Protein AF-A0A0A9Z131-F1 (afdb_monomer)

Structure (mmCIF, N/CA/C/O backbone):
data_AF-A0A0A9Z131-F1
#
_entry.id   AF-A0A0A9Z131-F1
#
loop_
_atom_site.group_PDB
_atom_site.id
_atom_site.type_symbol
_atom_site.label_atom_id
_atom_site.label_alt_id
_atom_site.label_comp_id
_atom_site.label_asym_id
_atom_site.label_entity_id
_atom_site.label_seq_id
_atom_site.pdbx_PDB_ins_code
_atom_site.Cartn_x
_atom_site.Cartn_y
_atom_site.Cartn_z
_atom_site.occupancy
_atom_site.B_iso_or_equiv
_atom_site.auth_seq_id
_atom_site.auth_comp_id
_atom_site.auth_asym_id
_atom_site.auth_atom_id
_atom_site.pdbx_PDB_model_num
ATOM 1 N N . MET A 1 1 ? 18.058 -5.207 10.313 1.00 30.33 1 MET A N 1
ATOM 2 C CA . MET A 1 1 ? 17.420 -3.934 10.703 1.00 30.33 1 MET A CA 1
ATOM 3 C C . MET A 1 1 ? 15.964 -4.079 10.334 1.00 30.33 1 MET A C 1
ATOM 5 O O . MET A 1 1 ? 15.669 -4.067 9.148 1.00 30.33 1 MET A O 1
ATOM 9 N N . GLY A 1 2 ? 15.124 -4.405 11.319 1.00 31.55 2 GLY A N 1
ATOM 10 C CA . GLY A 1 2 ? 13.696 -4.619 11.103 1.00 31.55 2 GLY A CA 1
ATOM 11 C C . GLY A 1 2 ? 13.071 -3.349 10.543 1.00 31.55 2 GLY A C 1
ATOM 12 O O . GLY A 1 2 ? 13.361 -2.253 11.020 1.00 31.55 2 GLY A O 1
ATOM 13 N N . ASP A 1 3 ? 12.294 -3.498 9.479 1.00 35.00 3 ASP A N 1
ATOM 14 C CA . ASP A 1 3 ? 11.528 -2.405 8.909 1.00 35.00 3 ASP A CA 1
ATOM 15 C C . ASP A 1 3 ? 10.489 -1.960 9.953 1.00 35.00 3 ASP A C 1
ATOM 17 O O . ASP A 1 3 ? 9.506 -2.659 10.167 1.00 35.00 3 ASP A O 1
ATOM 21 N N . CYS A 1 4 ? 10.720 -0.816 10.615 1.00 36.75 4 CYS A N 1
ATOM 22 C CA . CYS A 1 4 ? 9.728 -0.097 11.429 1.00 36.75 4 CYS A CA 1
ATOM 23 C C . CYS A 1 4 ? 8.520 0.261 10.554 1.00 36.75 4 CYS A C 1
ATOM 25 O O . CYS A 1 4 ? 8.449 1.354 9.985 1.00 36.75 4 CYS A O 1
ATOM 27 N N . TYR A 1 5 ? 7.616 -0.692 10.386 1.00 43.47 5 TYR A N 1
ATOM 28 C CA . TYR A 1 5 ? 6.270 -0.477 9.879 1.00 43.47 5 TYR A CA 1
ATOM 29 C C . TYR A 1 5 ? 5.258 -0.365 11.033 1.00 43.47 5 TYR A C 1
ATOM 31 O O . TYR A 1 5 ? 4.209 0.236 10.858 1.00 43.47 5 TYR A O 1
ATOM 39 N N . CYS A 1 6 ? 5.652 -0.823 12.229 1.00 41.75 6 CYS A N 1
ATOM 40 C CA . CYS A 1 6 ? 4.826 -0.949 13.431 1.00 41.75 6 CYS A CA 1
ATOM 41 C C . CYS A 1 6 ? 4.395 0.363 14.118 1.00 41.75 6 CYS A C 1
ATOM 43 O O . CYS A 1 6 ? 3.653 0.294 15.086 1.00 41.75 6 CYS A O 1
ATOM 45 N N . ASP A 1 7 ? 4.808 1.541 13.633 1.00 52.53 7 ASP A N 1
ATOM 46 C CA . ASP A 1 7 ? 4.519 2.815 14.321 1.00 52.53 7 ASP A CA 1
ATOM 47 C C . ASP A 1 7 ? 3.747 3.828 13.448 1.00 52.53 7 ASP A C 1
ATOM 49 O O . ASP A 1 7 ? 3.823 5.034 13.680 1.00 52.53 7 ASP A O 1
ATOM 53 N N . LEU A 1 8 ? 3.055 3.390 12.385 1.00 57.28 8 LEU A N 1
ATOM 54 C CA . LEU A 1 8 ? 2.128 4.277 11.653 1.00 57.28 8 LEU A CA 1
ATOM 55 C C . LEU A 1 8 ? 0.776 4.375 12.362 1.00 57.28 8 LEU A C 1
ATOM 57 O O . LEU A 1 8 ? 0.184 5.447 12.404 1.00 57.28 8 LEU A O 1
ATOM 61 N N . VAL A 1 9 ? 0.323 3.266 12.942 1.00 54.97 9 VAL A N 1
ATOM 62 C CA . VAL A 1 9 ? -0.913 3.168 13.714 1.00 54.97 9 VAL A CA 1
ATOM 63 C C . VAL A 1 9 ? -0.567 2.459 15.016 1.00 54.97 9 VAL A C 1
ATOM 65 O O . VAL A 1 9 ? -0.728 1.251 15.139 1.00 54.97 9 VAL A O 1
ATOM 68 N N . SER A 1 10 ? -0.019 3.196 15.978 1.00 53.22 10 SER A N 1
ATOM 69 C CA . SER A 1 10 ? 0.099 2.671 17.338 1.00 53.22 10 SER A CA 1
ATOM 70 C C . SER A 1 10 ? -1.199 2.974 18.088 1.00 53.22 10 SER A C 1
ATOM 72 O O . SER A 1 10 ? -1.666 4.119 18.017 1.00 53.22 10 SER A O 1
ATOM 74 N N . PRO A 1 11 ? -1.782 1.996 18.803 1.00 53.94 11 PRO A N 1
ATOM 75 C CA . PRO A 1 11 ? -2.908 2.262 19.685 1.00 53.94 11 PRO A CA 1
ATOM 76 C C . PRO A 1 11 ? -2.527 3.368 20.678 1.00 53.94 11 PRO A C 1
ATOM 78 O O . PRO A 1 11 ? -1.405 3.398 21.197 1.00 53.94 11 PRO A O 1
ATOM 81 N N . ARG A 1 12 ? -3.425 4.338 20.892 1.00 53.88 12 ARG A N 1
ATOM 82 C CA . ARG A 1 12 ? -3.148 5.468 21.793 1.00 53.88 12 ARG A CA 1
ATOM 83 C C . ARG A 1 12 ? -2.882 4.951 23.209 1.00 53.88 12 ARG A C 1
ATOM 85 O O . ARG A 1 12 ? -3.714 4.257 23.782 1.00 53.88 12 ARG A O 1
ATOM 92 N N . CYS A 1 13 ? -1.753 5.339 23.806 1.00 46.78 13 CYS A N 1
ATOM 93 C CA . CYS A 1 13 ? -1.494 5.063 25.217 1.00 46.78 13 CYS A CA 1
ATOM 94 C C . CYS A 1 13 ? -2.482 5.846 26.091 1.00 46.78 13 CYS A C 1
ATOM 96 O O . CYS A 1 13 ? -2.429 7.077 26.142 1.00 46.78 13 CYS A O 1
ATOM 98 N N . SER A 1 14 ? -3.347 5.137 26.813 1.00 52.19 14 SER A N 1
ATOM 99 C CA . SER A 1 14 ? -4.158 5.715 27.882 1.00 52.19 14 SER A CA 1
ATOM 100 C C . SER A 1 14 ? -3.285 6.207 29.046 1.00 52.19 14 SER A C 1
ATOM 102 O O . SER A 1 14 ? -2.144 5.774 29.233 1.00 52.19 14 SER A O 1
ATOM 104 N N . SER A 1 15 ? -3.827 7.156 29.816 1.00 52.72 15 SER A N 1
ATOM 105 C CA . SER A 1 15 ? -3.210 7.757 31.007 1.00 52.72 15 SER A CA 1
ATOM 106 C C . SER A 1 15 ? -2.671 6.721 32.000 1.00 52.72 15 SER A C 1
ATOM 108 O O . SER A 1 15 ? -3.205 5.621 32.082 1.00 52.72 15 SER A O 1
ATOM 110 N N . ALA A 1 16 ? -1.653 7.119 32.780 1.00 50.12 16 ALA A N 1
ATOM 111 C CA . ALA A 1 16 ? -0.931 6.281 33.743 1.00 50.12 16 ALA A CA 1
ATOM 112 C C . ALA A 1 16 ? -1.848 5.290 34.493 1.00 50.12 16 ALA A C 1
ATOM 114 O O . ALA A 1 16 ? -2.835 5.733 35.091 1.00 50.12 16 ALA A O 1
ATOM 115 N N . PRO A 1 17 ? -1.534 3.980 34.476 1.00 54.03 17 PRO A N 1
ATOM 116 C CA . PRO A 1 17 ? -2.421 2.970 35.030 1.00 54.03 17 PRO A CA 1
ATOM 117 C C . PRO A 1 17 ? -2.595 3.198 36.534 1.00 54.03 17 PRO A C 1
ATOM 119 O O . PRO A 1 17 ? -1.622 3.331 37.282 1.00 54.03 17 PRO A O 1
ATOM 122 N N . GLY A 1 18 ? -3.851 3.262 36.978 1.00 60.66 18 GLY A N 1
ATOM 123 C CA . GLY A 1 18 ? -4.174 3.092 38.390 1.00 60.66 18 GLY A CA 1
ATOM 124 C C . GLY A 1 18 ? -3.849 1.660 38.821 1.00 60.66 18 GLY A C 1
ATOM 125 O O . GLY A 1 18 ? -3.843 0.750 37.996 1.00 60.66 18 GLY A O 1
ATOM 126 N N . SER A 1 19 ? -3.571 1.445 40.108 1.00 69.69 19 SER A N 1
ATOM 127 C CA . SER A 1 19 ? -3.494 0.081 40.647 1.00 69.69 19 SER A CA 1
ATOM 128 C C . SER A 1 19 ? -4.835 -0.612 40.413 1.00 69.69 19 SER A C 1
ATOM 130 O O . SER A 1 19 ? -5.862 -0.079 40.841 1.00 69.69 19 SER A O 1
ATOM 132 N N . LEU A 1 20 ? -4.814 -1.778 39.762 1.00 76.56 20 LEU A N 1
ATOM 133 C CA . LEU A 1 20 ? -5.990 -2.637 39.642 1.00 76.56 20 LEU A CA 1
ATOM 134 C C . LEU A 1 20 ? -6.501 -3.012 41.037 1.00 76.56 20 LEU A C 1
ATOM 136 O O . LEU A 1 20 ? -5.724 -3.138 41.991 1.00 76.56 20 LEU A O 1
ATOM 140 N N . GLN A 1 21 ? -7.817 -3.152 41.168 1.00 82.12 21 GLN A N 1
ATOM 141 C CA . GLN A 1 21 ? -8.418 -3.734 42.366 1.00 82.12 21 GLN A CA 1
ATOM 142 C C . GLN A 1 21 ? -8.266 -5.262 42.338 1.00 82.12 21 GLN A C 1
ATOM 144 O O . GLN A 1 21 ? -8.257 -5.862 41.270 1.00 82.12 21 GLN A O 1
ATOM 149 N N . GLU A 1 22 ? -8.236 -5.909 43.505 1.00 83.38 22 GLU A N 1
ATOM 150 C CA . GLU A 1 22 ? -8.092 -7.376 43.629 1.00 83.38 22 GLU A CA 1
ATOM 151 C C . GLU A 1 22 ? -9.145 -8.143 42.796 1.00 83.38 22 GLU A C 1
ATOM 153 O O . GLU A 1 22 ? -8.835 -9.115 42.118 1.00 83.38 22 GLU A O 1
ATOM 158 N N . LEU A 1 23 ? -10.384 -7.635 42.739 1.00 84.19 23 LEU A N 1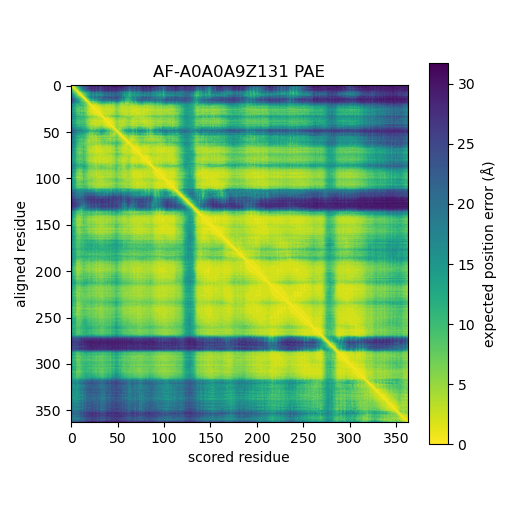
ATOM 159 C CA . LEU A 1 23 ? -11.454 -8.208 41.910 1.00 84.19 23 LEU A CA 1
ATOM 160 C C . LEU A 1 23 ? -11.230 -8.041 40.398 1.00 84.19 23 LEU A C 1
ATOM 162 O O . LEU A 1 23 ? -11.716 -8.854 39.614 1.00 84.19 23 LEU A O 1
ATOM 166 N N . GLU A 1 24 ? -10.546 -6.975 39.981 1.00 85.00 24 GLU A N 1
ATOM 167 C CA . GLU A 1 24 ? -10.201 -6.740 38.577 1.00 85.00 24 GLU A CA 1
ATOM 168 C C . GLU A 1 24 ? -9.051 -7.668 38.162 1.00 85.00 24 GLU A C 1
ATOM 170 O O . GLU A 1 24 ? -9.104 -8.250 37.082 1.00 85.00 24 GLU A O 1
ATOM 175 N N . GLU A 1 25 ? -8.067 -7.892 39.039 1.00 85.44 25 GLU A N 1
ATOM 176 C CA . GLU A 1 25 ? -6.992 -8.874 38.825 1.00 85.44 25 GLU A CA 1
ATOM 177 C C . GLU A 1 25 ? -7.544 -10.303 38.691 1.00 85.44 25 GLU A C 1
ATOM 179 O O . GLU A 1 25 ? -7.209 -11.015 37.738 1.00 85.44 25 GLU A O 1
ATOM 184 N N . ASP A 1 26 ? -8.465 -10.701 39.572 1.00 86.44 26 ASP A N 1
ATOM 185 C CA . ASP A 1 26 ? -9.179 -11.981 39.473 1.00 86.44 26 ASP A CA 1
ATOM 186 C C . ASP A 1 26 ? -9.969 -12.094 38.156 1.00 86.44 26 ASP A C 1
ATOM 188 O O . ASP A 1 26 ? -10.009 -13.146 37.519 1.00 86.44 26 ASP A O 1
ATOM 192 N N . PHE A 1 27 ? -10.581 -11.004 37.692 1.00 87.12 27 PHE A N 1
ATOM 193 C CA . PHE A 1 27 ? -11.290 -10.997 36.414 1.00 87.12 27 PHE A CA 1
ATOM 194 C C . PHE A 1 27 ? -10.341 -11.192 35.223 1.00 87.12 27 PHE A C 1
ATOM 196 O O . PHE A 1 27 ? -10.627 -12.002 34.335 1.00 87.12 27 PHE A O 1
ATOM 203 N N . PHE A 1 28 ? -9.199 -10.500 35.212 1.00 86.88 28 PHE A N 1
ATOM 204 C CA . PHE A 1 28 ? -8.184 -10.651 34.168 1.00 86.88 28 PHE A CA 1
ATOM 205 C C . PHE A 1 28 ? -7.581 -12.056 34.145 1.00 86.88 28 PHE A C 1
ATOM 207 O O . PHE A 1 28 ? -7.397 -12.608 33.062 1.00 86.88 28 PHE A O 1
ATOM 214 N N . THR A 1 29 ? -7.316 -12.663 35.304 1.00 88.06 29 THR A N 1
ATOM 215 C CA . THR A 1 29 ? -6.786 -14.036 35.371 1.00 88.06 29 THR A CA 1
ATOM 216 C C . THR A 1 29 ? -7.787 -15.060 34.838 1.00 88.06 29 THR A C 1
ATOM 218 O O . THR A 1 29 ? -7.412 -15.914 34.039 1.00 88.06 29 THR A O 1
ATOM 221 N N . LEU A 1 30 ? -9.077 -14.926 35.157 1.00 88.50 30 LEU A N 1
ATOM 222 C CA . LEU A 1 30 ? -10.122 -15.805 34.616 1.00 88.50 30 LEU A CA 1
ATOM 223 C C . LEU A 1 30 ? -10.282 -15.685 33.094 1.00 88.50 30 LEU A C 1
ATOM 225 O O . LEU A 1 30 ? -10.574 -16.674 32.418 1.00 88.50 30 LEU A O 1
ATOM 229 N N . ILE A 1 31 ? -10.096 -14.486 32.538 1.00 87.75 31 ILE A N 1
ATOM 230 C CA . ILE A 1 31 ? -10.050 -14.305 31.083 1.00 87.75 31 ILE A CA 1
ATOM 231 C C . ILE A 1 31 ? -8.762 -14.915 30.528 1.00 87.75 31 ILE A C 1
ATOM 233 O O . ILE A 1 31 ? -8.827 -15.625 29.528 1.00 87.75 31 ILE A O 1
ATOM 237 N N . ALA A 1 32 ? -7.621 -14.726 31.197 1.00 86.19 32 ALA A N 1
ATOM 238 C CA . ALA A 1 32 ? -6.337 -15.316 30.819 1.00 86.19 32 ALA A CA 1
ATOM 239 C C . ALA A 1 32 ? -6.379 -16.860 30.765 1.00 86.19 32 ALA A C 1
ATOM 241 O O . ALA A 1 32 ? -5.707 -17.466 29.933 1.00 86.19 32 ALA A O 1
ATOM 242 N N . GLU A 1 33 ? -7.209 -17.497 31.593 1.00 87.69 33 GLU A N 1
ATOM 243 C CA . GLU A 1 33 ? -7.462 -18.944 31.566 1.00 87.69 33 GLU A CA 1
ATOM 244 C C . GLU A 1 33 ? -8.316 -19.399 30.366 1.00 87.69 33 GLU A C 1
ATOM 246 O O . GLU A 1 33 ? -8.261 -20.565 29.978 1.00 87.69 33 GLU A O 1
ATOM 251 N N . GLY A 1 34 ? -9.104 -18.503 29.762 1.00 84.12 34 GLY A N 1
ATOM 252 C CA . GLY A 1 34 ? -9.911 -18.773 28.564 1.00 84.12 34 GLY A CA 1
ATOM 253 C C . GLY A 1 34 ? -11.244 -19.497 28.815 1.00 84.12 34 GLY A C 1
ATOM 254 O O . GLY A 1 34 ? -12.018 -19.714 27.877 1.00 84.12 34 GLY A O 1
ATOM 255 N N . GLU A 1 35 ? -11.569 -19.836 30.065 1.00 88.25 35 GLU A N 1
ATOM 256 C CA . GLU A 1 35 ? -12.785 -20.574 30.423 1.00 88.25 35 GLU A CA 1
ATOM 257 C C . GLU A 1 35 ? -14.015 -19.656 30.549 1.00 88.25 35 GLU A C 1
ATOM 259 O O . GLU A 1 35 ? -14.290 -19.038 31.584 1.00 88.25 35 GLU A O 1
ATOM 264 N N . VAL A 1 36 ? -14.837 -19.619 29.495 1.00 87.38 36 VAL A N 1
ATOM 265 C CA . VAL A 1 36 ? -16.048 -18.773 29.409 1.00 87.38 36 VAL A CA 1
ATOM 266 C C . VAL A 1 36 ? -17.046 -19.063 30.540 1.00 87.38 36 VAL A C 1
ATOM 268 O O . VAL A 1 36 ? -17.755 -18.167 31.005 1.00 87.38 36 VAL A O 1
ATOM 271 N N . CYS A 1 37 ? -17.128 -20.313 31.002 1.00 86.88 37 CYS A N 1
ATOM 272 C CA . CYS A 1 37 ? -18.023 -20.712 32.089 1.00 86.88 37 CYS A CA 1
ATOM 273 C C . CYS A 1 37 ? -17.641 -20.065 33.425 1.00 86.88 37 CYS A C 1
ATOM 275 O O . CYS A 1 37 ? -18.531 -19.605 34.146 1.00 86.88 37 CYS A O 1
ATOM 277 N N . ASN A 1 38 ? -16.345 -19.988 33.729 1.00 88.31 38 ASN A N 1
ATOM 278 C CA . ASN A 1 38 ? -15.846 -19.414 34.976 1.00 88.31 38 ASN A CA 1
ATOM 279 C C . ASN A 1 38 ? -16.068 -17.901 34.989 1.00 88.31 38 ASN A C 1
ATOM 281 O O . ASN A 1 38 ? -16.638 -17.371 35.942 1.00 88.31 38 ASN A O 1
ATOM 285 N N . VAL A 1 39 ? -15.767 -17.231 33.873 1.00 86.81 39 VAL A N 1
ATOM 286 C CA . VAL A 1 39 ? -16.033 -15.796 33.690 1.00 86.81 39 VAL A CA 1
ATOM 287 C C . VAL A 1 39 ? -17.531 -15.482 33.828 1.00 86.81 39 VAL A C 1
ATOM 289 O O . VAL A 1 39 ? -17.917 -14.555 34.541 1.00 86.81 39 VAL A O 1
ATOM 292 N N . LYS A 1 40 ? -18.413 -16.305 33.241 1.00 87.06 40 LYS A N 1
ATOM 293 C CA . LYS A 1 40 ? -19.878 -16.187 33.401 1.00 87.06 40 LYS A CA 1
ATOM 294 C C . LYS A 1 40 ? -20.333 -16.328 34.854 1.00 87.06 40 LYS A C 1
ATOM 296 O O . LYS A 1 40 ? -21.263 -15.636 35.271 1.00 87.06 40 LYS A O 1
ATOM 301 N N . GLN A 1 41 ? -19.750 -17.255 35.611 1.00 87.81 41 GLN A N 1
ATOM 302 C CA . GLN A 1 41 ? -20.093 -17.457 37.022 1.00 87.81 41 GLN A CA 1
ATOM 303 C C . GLN A 1 41 ? -19.592 -16.301 37.890 1.00 87.81 41 GLN A C 1
ATOM 305 O O . GLN A 1 41 ? -20.352 -15.793 38.716 1.00 87.81 41 GLN A O 1
ATOM 310 N N . PHE A 1 42 ? -18.363 -15.845 37.652 1.00 86.50 42 PHE A N 1
ATOM 311 C CA . PHE A 1 42 ? -17.756 -14.717 38.350 1.00 86.50 42 PHE A CA 1
ATOM 312 C C . PHE A 1 42 ? -18.569 -13.432 38.159 1.00 86.50 42 PHE A C 1
ATOM 314 O O . PHE A 1 42 ? -18.990 -12.810 39.135 1.00 86.50 42 PHE A O 1
ATOM 321 N N . LEU A 1 43 ? -18.925 -13.103 36.913 1.00 85.62 43 LEU A N 1
ATOM 322 C CA . LEU A 1 43 ? -19.740 -11.924 36.608 1.00 85.62 43 LEU A CA 1
ATOM 323 C C . LEU A 1 43 ? -21.150 -12.002 37.201 1.00 85.62 43 LEU A C 1
ATOM 325 O O . LEU A 1 43 ? -21.692 -10.984 37.618 1.00 85.62 43 LEU A O 1
ATOM 329 N N . LYS A 1 44 ? -21.759 -13.193 37.282 1.00 84.94 44 LYS A N 1
ATOM 330 C CA . LYS A 1 44 ? -23.060 -13.368 37.955 1.00 84.94 44 LYS A CA 1
ATOM 331 C C . LYS A 1 44 ? -22.967 -13.161 39.464 1.00 84.94 44 LYS A C 1
ATOM 333 O O . LYS A 1 44 ? -23.901 -12.619 40.047 1.00 84.94 44 LYS A O 1
ATOM 338 N N . LYS A 1 45 ? -21.875 -13.614 40.083 1.00 85.44 45 LYS A N 1
ATOM 339 C CA . LYS A 1 45 ? -21.636 -13.497 41.527 1.00 85.44 45 LYS A CA 1
ATOM 340 C C . LYS A 1 45 ? -21.422 -12.042 41.952 1.00 85.44 45 LYS A C 1
ATOM 342 O O . LYS A 1 45 ? -21.922 -11.652 43.000 1.00 85.44 45 LYS A O 1
ATOM 347 N N . HIS A 1 46 ? -20.742 -11.259 41.119 1.00 82.00 46 HIS A N 1
ATOM 348 C CA . HIS A 1 46 ? -20.393 -9.855 41.367 1.00 82.00 46 HIS A CA 1
ATOM 349 C C . HIS A 1 46 ? -21.338 -8.852 40.682 1.00 82.00 46 HIS A C 1
ATOM 351 O O . HIS A 1 46 ? -20.974 -7.705 40.414 1.00 82.00 46 HIS A O 1
ATOM 357 N N . ARG A 1 47 ? -22.569 -9.285 40.370 1.00 82.25 47 ARG A N 1
ATOM 358 C CA . ARG A 1 47 ? -23.624 -8.426 39.826 1.00 82.25 47 ARG A CA 1
ATOM 359 C C . ARG A 1 47 ? -24.523 -7.934 40.956 1.00 82.25 47 ARG A C 1
ATOM 361 O O . ARG A 1 47 ? -25.184 -8.731 41.622 1.00 82.25 47 ARG A O 1
ATOM 368 N N . LYS A 1 48 ? -24.600 -6.616 41.140 1.00 77.06 48 LYS A N 1
ATOM 369 C CA . LYS A 1 48 ? -25.496 -5.971 42.110 1.00 77.06 48 LYS A CA 1
ATOM 370 C C . LYS A 1 48 ? -26.960 -6.164 41.714 1.00 77.06 48 LYS A C 1
ATOM 372 O O . LYS A 1 48 ? -27.297 -6.388 40.550 1.00 77.06 48 LYS A O 1
ATOM 377 N N . SER A 1 49 ? -27.861 -5.991 42.681 1.00 63.62 49 SER A N 1
ATOM 378 C CA . SER A 1 49 ? -29.317 -6.078 42.477 1.00 63.62 49 SER A CA 1
ATOM 379 C C . SER A 1 49 ? -29.870 -5.062 41.466 1.00 63.62 49 SER A C 1
ATOM 381 O O . SER A 1 49 ? -30.922 -5.300 40.880 1.00 63.62 49 SER A O 1
ATOM 383 N N . ASN A 1 50 ? -29.154 -3.958 41.227 1.00 66.88 50 ASN A N 1
ATOM 384 C CA . ASN A 1 50 ? -29.473 -2.944 40.216 1.00 66.88 50 ASN A CA 1
ATOM 385 C C . ASN A 1 50 ? -28.924 -3.274 38.811 1.00 66.88 50 ASN A C 1
ATOM 387 O O . ASN A 1 50 ? -29.095 -2.482 37.890 1.00 66.88 50 ASN A O 1
ATOM 391 N N . GLY A 1 51 ? -28.257 -4.419 38.641 1.00 67.38 51 GLY A N 1
ATOM 392 C CA . GLY A 1 51 ? -27.692 -4.871 37.372 1.00 67.38 51 GLY A CA 1
ATOM 393 C C . GLY A 1 51 ? -26.266 -4.396 37.081 1.00 67.38 51 GLY A C 1
ATOM 394 O O . GLY A 1 51 ? -25.679 -4.937 36.142 1.00 67.38 51 GLY A O 1
ATOM 395 N N . ALA A 1 52 ? -25.711 -3.470 37.875 1.00 71.00 52 ALA A N 1
ATOM 396 C CA . ALA A 1 52 ? -24.337 -2.979 37.751 1.00 71.00 52 ALA A CA 1
ATOM 397 C C . ALA A 1 52 ? -23.326 -3.949 38.386 1.00 71.00 52 ALA A C 1
ATOM 399 O O . ALA A 1 52 ? -23.651 -4.664 39.334 1.00 71.00 52 ALA A O 1
ATOM 400 N N . LEU A 1 53 ? -22.098 -3.976 37.873 1.00 77.94 53 LEU A N 1
ATOM 401 C CA . LEU A 1 53 ? -21.019 -4.792 38.431 1.00 77.94 53 LEU A CA 1
ATOM 402 C C . LEU A 1 53 ? -20.407 -4.134 39.681 1.00 77.94 53 LEU A C 1
ATOM 404 O O . LEU A 1 53 ? -20.514 -2.920 39.897 1.00 77.94 53 LEU A O 1
ATOM 408 N N . ASP A 1 54 ? -19.799 -4.956 40.536 1.00 77.19 54 ASP A N 1
ATOM 409 C CA . ASP A 1 54 ? -19.047 -4.492 41.709 1.00 77.19 54 ASP A CA 1
ATOM 410 C C . ASP A 1 54 ? -17.748 -3.763 41.335 1.00 77.19 54 ASP A C 1
ATOM 412 O O . ASP A 1 54 ? -17.307 -2.903 42.095 1.00 77.19 54 ASP A O 1
ATOM 416 N N . PHE A 1 55 ? -17.201 -4.054 40.155 1.00 79.38 55 PHE A N 1
ATOM 417 C CA . PHE A 1 55 ? -15.965 -3.498 39.605 1.00 79.38 55 PHE A CA 1
ATOM 418 C C . PHE A 1 55 ? -16.194 -2.927 38.197 1.00 79.38 55 PHE A C 1
ATOM 420 O O . PHE A 1 55 ? -17.244 -3.162 37.588 1.00 79.38 55 PHE A O 1
ATOM 427 N N . ASN A 1 56 ? -15.225 -2.171 37.673 1.00 78.69 56 ASN A N 1
ATOM 428 C CA . ASN A 1 56 ? -15.297 -1.638 36.315 1.00 78.69 56 ASN A CA 1
ATOM 429 C C . ASN A 1 56 ? -14.823 -2.702 35.304 1.00 78.69 56 ASN A C 1
ATOM 431 O O . ASN A 1 56 ? -13.638 -3.030 35.295 1.00 78.69 56 ASN A O 1
ATOM 435 N N . PRO A 1 57 ? -15.687 -3.232 34.418 1.00 76.44 57 PRO A N 1
ATOM 436 C CA . PRO A 1 57 ? -15.261 -4.216 33.421 1.00 76.44 57 PRO A CA 1
ATOM 437 C C . PRO A 1 57 ? -14.325 -3.615 32.361 1.00 76.44 57 PRO A C 1
ATOM 439 O O . PRO A 1 57 ? -13.547 -4.350 31.765 1.00 76.44 57 PRO A O 1
ATOM 442 N N . ASN A 1 58 ? -14.365 -2.292 32.150 1.00 76.06 58 ASN A N 1
ATOM 443 C CA . ASN A 1 58 ? -13.504 -1.561 31.213 1.00 76.06 58 ASN A CA 1
ATOM 444 C C . ASN A 1 58 ? -12.173 -1.124 31.857 1.00 76.06 58 ASN A C 1
ATOM 446 O O . ASN A 1 58 ? -11.581 -0.130 31.438 1.00 76.06 58 ASN A O 1
ATOM 450 N N . CYS A 1 59 ? -11.725 -1.810 32.912 1.00 77.69 59 CYS A N 1
ATOM 451 C CA . CYS A 1 59 ? -10.411 -1.572 33.499 1.00 77.69 59 CYS A CA 1
ATOM 452 C C . CYS A 1 59 ? -9.291 -1.907 32.498 1.00 77.69 59 CYS A C 1
ATOM 454 O O . CYS A 1 59 ? -9.456 -2.729 31.590 1.00 77.69 59 CYS A O 1
ATOM 456 N N . VAL A 1 60 ? -8.153 -1.236 32.671 1.00 77.69 60 VAL A N 1
ATOM 457 C CA . VAL A 1 60 ? -6.928 -1.457 31.896 1.00 77.69 60 VAL A CA 1
ATOM 458 C C . VAL A 1 60 ? -5.835 -1.957 32.829 1.00 77.69 60 VAL A C 1
ATOM 460 O O . VAL A 1 60 ? -5.715 -1.477 33.958 1.00 77.69 60 VAL A O 1
ATOM 463 N N . ASN A 1 61 ? -5.062 -2.941 32.379 1.00 76.25 61 ASN A N 1
ATOM 464 C CA . ASN A 1 61 ? -3.936 -3.467 33.143 1.00 76.25 61 ASN A CA 1
ATOM 465 C C . ASN A 1 61 ? -2.705 -2.536 33.065 1.00 76.25 61 ASN A C 1
ATOM 467 O O . ASN A 1 61 ? -2.722 -1.494 32.408 1.00 76.25 61 ASN A O 1
ATOM 471 N N . PHE A 1 62 ? -1.603 -2.919 33.720 1.00 75.19 62 PHE A N 1
ATOM 472 C CA . PHE A 1 62 ? -0.333 -2.174 33.667 1.00 75.19 62 PHE A CA 1
ATOM 473 C C . PHE A 1 62 ? 0.272 -2.071 32.254 1.00 75.19 62 PHE A C 1
ATOM 475 O O . PHE A 1 62 ? 1.124 -1.218 32.015 1.00 75.19 62 PHE A O 1
ATOM 482 N N . GLU A 1 63 ? -0.172 -2.923 31.329 1.00 71.69 63 GLU A N 1
ATOM 483 C CA . GLU A 1 63 ? 0.211 -2.940 29.914 1.00 71.69 63 GLU A CA 1
ATOM 484 C C . GLU A 1 63 ? -0.778 -2.149 29.033 1.00 71.69 63 GLU A C 1
ATOM 486 O O . GLU A 1 63 ? -0.684 -2.204 27.811 1.00 71.69 63 GLU A O 1
ATOM 491 N N . ASN A 1 64 ? -1.713 -1.394 29.633 1.00 72.94 64 ASN A N 1
ATOM 492 C CA . ASN A 1 64 ? -2.803 -0.671 28.961 1.00 72.94 64 ASN A CA 1
ATOM 493 C C . ASN A 1 64 ? -3.762 -1.560 28.143 1.00 72.94 64 ASN A C 1
ATOM 495 O O . ASN A 1 64 ? -4.513 -1.064 27.306 1.00 72.94 64 ASN A O 1
ATOM 499 N N . GLN A 1 65 ? -3.795 -2.864 28.405 1.00 76.69 65 GLN A N 1
ATOM 500 C CA . GLN A 1 65 ? -4.727 -3.797 27.784 1.00 76.69 65 GLN A CA 1
ATOM 501 C C . GLN A 1 65 ? -6.034 -3.855 28.574 1.00 76.69 65 GLN A C 1
ATOM 503 O O . GLN A 1 65 ? -6.045 -3.987 29.802 1.00 76.69 65 GLN A O 1
ATOM 508 N N . ASN A 1 66 ? -7.153 -3.795 27.858 1.00 82.38 66 ASN A N 1
ATOM 509 C CA . ASN A 1 66 ? -8.475 -4.050 28.420 1.00 82.38 66 ASN A CA 1
ATOM 510 C C . ASN A 1 66 ? -8.815 -5.552 28.356 1.00 82.38 66 ASN A C 1
ATOM 512 O O . ASN A 1 66 ? -8.247 -6.316 27.571 1.00 82.38 66 ASN A O 1
ATOM 516 N N . ALA A 1 67 ? -9.790 -5.988 29.153 1.00 84.88 67 ALA A N 1
ATOM 517 C CA . ALA A 1 67 ? -10.255 -7.379 29.172 1.00 84.88 67 ALA A CA 1
ATOM 518 C C . ALA A 1 67 ? -10.650 -7.923 27.779 1.00 84.88 67 ALA A C 1
ATOM 520 O O . ALA A 1 67 ? -10.462 -9.103 27.482 1.00 84.88 67 ALA A O 1
ATOM 521 N N . MET A 1 68 ? -11.166 -7.051 26.906 1.00 86.25 68 MET A N 1
ATOM 522 C CA . MET A 1 68 ? -11.534 -7.391 25.531 1.00 86.25 68 MET A CA 1
ATOM 523 C C . MET A 1 68 ? -10.313 -7.686 24.650 1.00 86.25 68 MET A C 1
ATOM 525 O O . MET A 1 68 ? -10.319 -8.668 23.915 1.00 86.25 68 MET A O 1
ATOM 529 N N . SER A 1 69 ? -9.265 -6.867 24.732 1.00 84.38 69 SER A N 1
ATOM 530 C CA . SER A 1 69 ? -8.012 -7.026 23.990 1.00 84.38 69 SER A CA 1
ATOM 531 C C . SER A 1 69 ? -7.330 -8.336 24.365 1.00 84.38 69 SER A C 1
ATOM 533 O O . SER A 1 69 ? -6.954 -9.086 23.475 1.00 84.38 69 SER A O 1
ATOM 535 N N . LEU A 1 70 ? -7.348 -8.711 25.650 1.00 87.12 70 LEU A N 1
ATOM 536 C CA . LEU A 1 70 ? -6.849 -10.009 26.104 1.00 87.12 70 LEU A CA 1
ATOM 537 C C . LEU A 1 70 ? -7.635 -11.186 25.491 1.00 87.12 70 LEU A C 1
ATOM 539 O O . LEU A 1 70 ? -7.048 -12.175 25.052 1.00 87.12 70 LEU A O 1
ATOM 543 N N . ALA A 1 71 ? -8.966 -11.081 25.410 1.00 88.88 71 ALA A N 1
ATOM 544 C CA . ALA A 1 71 ? -9.794 -12.104 24.767 1.00 88.88 71 ALA A CA 1
ATOM 545 C C . ALA A 1 71 ? -9.548 -12.194 23.244 1.00 88.88 71 ALA A C 1
ATOM 547 O O . ALA A 1 71 ? -9.582 -13.292 22.676 1.00 88.88 71 ALA A O 1
ATOM 548 N N . ILE A 1 72 ? -9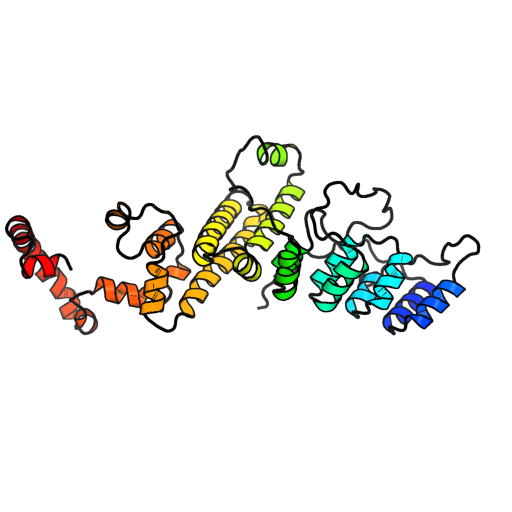.275 -11.059 22.587 1.00 88.38 72 ILE A N 1
ATOM 549 C CA . ILE A 1 72 ? -8.878 -10.977 21.170 1.00 88.38 72 ILE A CA 1
ATOM 550 C C . ILE A 1 72 ? -7.499 -11.607 20.956 1.00 88.38 72 ILE A C 1
ATOM 552 O O . ILE A 1 72 ? -7.340 -12.416 20.038 1.00 88.38 72 ILE A O 1
ATOM 556 N N . ASP A 1 73 ? -6.532 -11.322 21.826 1.00 86.81 73 ASP A N 1
ATOM 557 C CA . ASP A 1 73 ? -5.179 -11.886 21.780 1.00 86.81 73 ASP A CA 1
ATOM 558 C C . ASP A 1 73 ? -5.212 -13.414 21.884 1.00 86.81 73 ASP A C 1
ATOM 560 O O . ASP A 1 73 ? -4.557 -14.114 21.107 1.00 86.81 73 ASP A O 1
ATOM 564 N N . GLN A 1 74 ? -6.082 -13.953 22.737 1.00 87.56 74 GLN A N 1
ATOM 565 C CA . GLN A 1 74 ? -6.333 -15.394 22.825 1.00 87.56 74 GLN A CA 1
ATOM 566 C C . GLN A 1 74 ? -7.089 -15.981 21.625 1.00 87.56 74 GLN A C 1
ATOM 568 O O . GLN A 1 74 ? -7.039 -17.190 21.410 1.00 87.56 74 GLN A O 1
ATOM 573 N N . GLY A 1 75 ? -7.815 -15.164 20.857 1.00 86.25 75 GLY A N 1
ATOM 574 C CA . GLY A 1 75 ? -8.664 -15.630 19.753 1.00 86.25 75 GLY A CA 1
ATOM 575 C C . GLY A 1 75 ? -9.933 -16.359 20.214 1.00 86.25 75 GLY A C 1
ATOM 576 O O . GLY A 1 75 ? -10.522 -17.128 19.453 1.00 86.25 75 GLY A O 1
ATOM 577 N N . ASN A 1 76 ? -10.382 -16.146 21.456 1.00 89.12 76 ASN A N 1
ATOM 578 C CA . ASN A 1 76 ? -11.562 -16.825 21.990 1.00 89.12 76 ASN A CA 1
ATOM 579 C C . ASN A 1 76 ? -12.856 -16.115 21.559 1.00 89.12 76 ASN A C 1
ATOM 581 O O . ASN A 1 76 ? -13.373 -15.233 22.246 1.00 89.12 76 ASN A O 1
ATOM 585 N N . ILE A 1 77 ? -13.406 -16.537 20.419 1.00 87.31 77 ILE A N 1
ATOM 586 C CA . ILE A 1 77 ? -14.606 -15.949 19.801 1.00 87.31 77 ILE A CA 1
ATOM 587 C C . ILE A 1 77 ? -15.806 -15.934 20.763 1.00 87.31 77 ILE A C 1
ATOM 589 O O . ILE A 1 77 ? -16.551 -14.954 20.818 1.00 87.31 77 ILE A O 1
ATOM 593 N N . GLU A 1 78 ? -16.007 -17.003 21.535 1.00 87.31 78 GLU A N 1
ATOM 594 C CA . GLU A 1 78 ? -17.140 -17.112 22.461 1.00 87.31 78 GLU A CA 1
ATOM 595 C C . GLU A 1 78 ? -16.993 -16.169 23.660 1.00 87.31 78 GLU A C 1
ATOM 597 O O . GLU A 1 78 ? -17.984 -15.585 24.112 1.00 87.31 78 GLU A O 1
ATOM 602 N N . MET A 1 79 ? -15.760 -15.962 24.135 1.00 87.75 79 MET A N 1
ATOM 603 C CA . MET A 1 79 ? -15.467 -14.952 25.150 1.00 87.75 79 MET A CA 1
ATOM 604 C C . MET A 1 79 ? -15.727 -13.544 24.613 1.00 87.75 79 MET A C 1
ATOM 606 O O . MET A 1 79 ? -16.409 -12.765 25.271 1.00 87.75 79 MET A O 1
ATOM 610 N N . ILE A 1 80 ? -15.270 -13.234 23.397 1.00 88.06 80 ILE A N 1
ATOM 611 C CA . ILE A 1 80 ? -15.444 -11.912 22.774 1.00 88.06 80 ILE A CA 1
ATOM 612 C C . ILE A 1 80 ? -16.927 -11.589 22.573 1.00 88.06 80 ILE A C 1
ATOM 614 O O . ILE A 1 80 ? -17.378 -10.504 22.941 1.00 88.06 80 ILE A O 1
ATOM 618 N N . LYS A 1 81 ? -17.722 -12.543 22.068 1.00 85.06 81 LYS A N 1
ATOM 619 C CA . LYS A 1 81 ? -19.183 -12.386 21.959 1.00 85.06 81 LYS A CA 1
ATOM 620 C C . LYS A 1 81 ? -19.819 -12.114 23.320 1.00 85.06 81 LYS A C 1
ATOM 622 O O . LYS A 1 81 ? -20.693 -11.260 23.431 1.00 85.06 81 LYS A O 1
ATOM 627 N N . TYR A 1 82 ? -19.389 -12.828 24.361 1.00 86.19 82 TYR A N 1
ATOM 628 C CA . TYR A 1 82 ? -19.935 -12.649 25.703 1.00 86.19 82 TYR A CA 1
ATOM 629 C C . TYR A 1 82 ? -19.553 -11.294 26.312 1.00 86.19 82 TYR A C 1
ATOM 631 O O . TYR A 1 82 ? -20.427 -10.587 26.814 1.00 86.19 82 TYR A O 1
ATOM 639 N N . LEU A 1 83 ? -18.281 -10.903 26.218 1.00 85.56 83 LEU A N 1
ATOM 640 C CA . LEU A 1 83 ? -17.787 -9.612 26.690 1.00 85.56 83 LEU A CA 1
ATOM 641 C C . LEU A 1 83 ? -18.421 -8.451 25.917 1.00 85.56 83 LEU A C 1
ATOM 643 O O . LEU A 1 83 ? -18.745 -7.442 26.530 1.00 85.56 83 LEU A O 1
ATOM 647 N N . SER A 1 84 ? -18.709 -8.611 24.621 1.00 84.44 84 SER A N 1
ATOM 648 C CA . SER A 1 84 ? -19.374 -7.584 23.803 1.00 84.44 84 SER A CA 1
ATOM 649 C C . SER A 1 84 ? -20.795 -7.255 24.274 1.00 84.44 84 SER A C 1
ATOM 651 O O . SER A 1 84 ? -21.308 -6.195 23.934 1.00 84.44 84 SER A O 1
ATOM 653 N N . HIS A 1 85 ? -21.450 -8.142 25.030 1.00 82.19 85 HIS A N 1
ATOM 654 C CA . HIS A 1 85 ? -22.762 -7.870 25.628 1.00 82.19 85 HIS A CA 1
ATOM 655 C C . HIS A 1 85 ? -22.682 -7.166 26.989 1.00 82.19 85 HIS A C 1
ATOM 657 O O . HIS A 1 85 ? -23.707 -6.714 27.498 1.00 82.19 85 HIS A O 1
ATOM 663 N N . ILE A 1 86 ? -21.504 -7.144 27.609 1.00 79.50 86 ILE A N 1
ATOM 664 C CA . ILE A 1 86 ? -21.296 -6.672 28.984 1.00 79.50 86 ILE A CA 1
ATOM 665 C C . ILE A 1 86 ? -20.531 -5.356 28.988 1.00 79.50 86 ILE A C 1
ATOM 667 O O . ILE A 1 86 ? -20.860 -4.453 29.752 1.00 79.50 86 ILE A O 1
ATOM 671 N N . MET A 1 87 ? -19.502 -5.279 28.152 1.00 78.25 87 MET A N 1
ATOM 672 C CA . MET A 1 87 ? -18.648 -4.120 27.982 1.00 78.25 87 MET A CA 1
ATOM 673 C C . MET A 1 87 ? -19.253 -3.196 26.933 1.00 78.25 87 MET A C 1
ATOM 675 O O . MET A 1 87 ? -19.658 -3.646 25.861 1.00 78.25 87 MET A O 1
ATOM 679 N N . ASP A 1 88 ? -19.256 -1.900 27.225 1.00 72.62 88 ASP A N 1
ATOM 680 C CA . ASP A 1 88 ? -19.667 -0.860 26.281 1.00 72.62 88 ASP A CA 1
ATOM 681 C C . ASP A 1 88 ? -18.496 -0.486 25.356 1.00 72.62 88 ASP A C 1
ATOM 683 O O . ASP A 1 88 ? -17.971 0.624 25.385 1.00 72.62 88 ASP A O 1
ATOM 687 N N . ILE A 1 89 ? -18.001 -1.471 24.600 1.00 76.12 89 ILE A N 1
ATOM 688 C CA . ILE A 1 89 ? -16.953 -1.276 23.592 1.00 76.12 89 ILE A CA 1
ATOM 689 C C . ILE A 1 89 ? -17.604 -1.317 22.214 1.00 76.12 89 ILE A C 1
ATOM 691 O O . ILE A 1 89 ? -18.337 -2.252 21.884 1.00 76.12 89 ILE A O 1
ATOM 695 N N . SER A 1 90 ? -17.285 -0.328 21.375 1.00 78.81 90 SER A N 1
ATOM 696 C CA . SER A 1 90 ? -17.747 -0.310 19.988 1.00 78.81 90 SER A CA 1
ATOM 697 C C . SER A 1 90 ? -17.305 -1.574 19.246 1.00 78.81 90 SER A C 1
ATOM 699 O O . SER A 1 90 ? -16.127 -1.944 19.242 1.00 78.81 90 SER A O 1
ATOM 701 N N . LYS A 1 91 ? -18.248 -2.203 18.535 1.00 81.75 91 LYS A N 1
ATOM 702 C CA . LYS A 1 91 ? -17.981 -3.346 17.645 1.00 81.75 91 LYS A CA 1
ATOM 703 C C . LYS A 1 91 ? -16.878 -3.038 16.630 1.00 81.75 91 LYS A C 1
ATOM 705 O O . LYS A 1 91 ? -16.119 -3.934 16.267 1.00 81.75 91 LYS A O 1
ATOM 710 N N . ARG A 1 92 ? -16.766 -1.772 16.206 1.00 81.25 92 ARG A N 1
ATOM 711 C CA . ARG A 1 92 ? -15.697 -1.288 15.325 1.00 81.25 92 ARG A CA 1
ATOM 712 C C . ARG A 1 92 ? -14.323 -1.474 15.963 1.00 81.25 92 ARG A C 1
ATOM 714 O O . ARG A 1 92 ? -13.430 -1.992 15.307 1.00 81.25 92 ARG A O 1
ATOM 721 N N . THR A 1 93 ? -14.158 -1.086 17.225 1.00 81.38 93 THR A N 1
ATOM 722 C CA . THR A 1 93 ? -12.884 -1.208 17.953 1.00 81.38 93 THR A CA 1
ATOM 723 C C . THR A 1 93 ? -12.478 -2.671 18.112 1.00 81.38 93 THR A C 1
ATOM 725 O O . THR A 1 93 ? -11.327 -3.017 17.868 1.00 81.38 93 THR A O 1
ATOM 728 N N . ILE A 1 94 ? -13.437 -3.551 18.426 1.00 84.19 94 ILE A N 1
ATOM 729 C CA . ILE A 1 94 ? -13.211 -5.006 18.499 1.00 84.19 94 ILE A CA 1
ATOM 730 C C . ILE A 1 94 ? -12.715 -5.538 17.146 1.00 84.19 94 ILE A C 1
ATOM 732 O O . ILE A 1 94 ? -11.739 -6.285 17.090 1.00 84.19 94 ILE A O 1
ATOM 736 N N . LEU A 1 95 ? -13.363 -5.128 16.051 1.00 87.50 95 LEU A N 1
ATOM 737 C CA . LEU A 1 95 ? -12.977 -5.532 14.701 1.00 87.50 95 LEU A CA 1
ATOM 738 C C . LEU A 1 95 ? -11.593 -4.994 14.310 1.00 87.50 95 LEU A C 1
ATOM 740 O O . LEU A 1 95 ? -10.797 -5.743 13.753 1.00 87.50 95 LEU A O 1
ATOM 744 N N . LEU A 1 96 ? -11.285 -3.730 14.613 1.00 87.12 96 LEU A N 1
ATOM 745 C CA . LEU A 1 96 ? -9.977 -3.131 14.328 1.00 87.12 96 LEU A CA 1
ATOM 746 C C . LEU A 1 96 ? -8.851 -3.841 15.087 1.00 87.12 96 LEU A C 1
ATOM 748 O O . LEU A 1 96 ? -7.835 -4.152 14.477 1.00 87.12 96 LEU A O 1
ATOM 752 N N . ASN A 1 97 ? -9.056 -4.192 16.359 1.00 86.31 97 ASN A N 1
ATOM 753 C CA . ASN A 1 97 ? -8.082 -4.966 17.136 1.00 86.31 97 ASN A CA 1
ATOM 754 C C . ASN A 1 97 ? -7.875 -6.380 16.573 1.00 86.31 97 ASN A C 1
ATOM 756 O O . ASN A 1 97 ? -6.743 -6.850 16.471 1.00 86.31 97 ASN A O 1
ATOM 760 N N . ALA A 1 98 ? -8.944 -7.046 16.126 1.00 89.50 98 ALA A N 1
ATOM 761 C CA . ALA A 1 98 ? -8.823 -8.341 15.457 1.00 89.50 98 ALA A CA 1
ATOM 762 C C . ALA A 1 98 ? -8.058 -8.244 14.122 1.00 89.50 98 ALA A C 1
ATOM 764 O O . ALA A 1 98 ? -7.250 -9.120 13.808 1.00 89.50 98 ALA A O 1
ATOM 765 N N . VAL A 1 99 ? -8.281 -7.170 13.354 1.00 90.19 99 VAL A N 1
ATOM 766 C CA . VAL A 1 99 ? -7.544 -6.899 12.112 1.00 90.19 99 VAL A CA 1
ATOM 767 C C . VAL A 1 99 ? -6.082 -6.572 12.395 1.00 90.19 99 VAL A C 1
ATOM 769 O O . VAL A 1 99 ? -5.230 -7.100 11.694 1.00 90.19 99 VAL A O 1
ATOM 772 N N . TYR A 1 100 ? -5.790 -5.767 13.419 1.00 88.25 100 TYR A N 1
ATOM 773 C CA . TYR A 1 100 ? -4.425 -5.438 13.842 1.00 88.25 100 TYR A CA 1
ATOM 774 C C . TYR A 1 100 ? -3.627 -6.688 14.237 1.00 88.25 100 TYR A C 1
ATOM 776 O O . TYR A 1 100 ? -2.450 -6.811 13.912 1.00 88.25 100 TYR A O 1
ATOM 784 N N . LYS A 1 101 ? -4.283 -7.657 14.888 1.00 87.44 101 LYS A N 1
ATOM 785 C CA . LYS A 1 101 ? -3.690 -8.965 15.201 1.00 87.44 101 LYS A CA 1
ATOM 786 C C . LYS A 1 101 ? -3.420 -9.814 13.946 1.00 87.44 101 LYS A C 1
ATOM 788 O O . LYS A 1 101 ? -2.529 -10.662 13.961 1.00 87.44 101 LYS A O 1
ATOM 793 N N . GLY A 1 102 ? -4.194 -9.625 12.877 1.00 88.69 102 GLY A N 1
ATOM 794 C CA . GLY A 1 102 ? -4.078 -10.399 11.638 1.00 88.69 102 GLY A CA 1
ATOM 795 C C . GLY A 1 102 ? -4.751 -11.777 11.674 1.00 88.69 102 GLY A C 1
ATOM 796 O O . GLY A 1 102 ? -4.421 -12.637 10.858 1.00 88.69 102 GLY A O 1
ATOM 797 N N . ASP A 1 103 ? -5.683 -12.008 12.603 1.00 90.50 103 ASP A N 1
ATOM 798 C CA . ASP A 1 103 ? -6.376 -13.293 12.770 1.00 90.50 103 ASP A CA 1
ATOM 799 C C . ASP A 1 103 ? -7.607 -13.387 11.847 1.00 90.50 103 ASP A C 1
ATOM 801 O O . ASP A 1 103 ? -8.655 -12.782 12.089 1.00 90.50 103 ASP A O 1
ATOM 805 N N . VAL A 1 104 ? -7.467 -14.134 10.750 1.00 91.56 104 VAL A N 1
ATOM 806 C CA . VAL A 1 104 ? -8.454 -14.202 9.659 1.00 91.56 104 VAL A CA 1
ATOM 807 C C . VAL A 1 104 ? -9.769 -14.840 10.108 1.00 91.56 104 VAL A C 1
ATOM 809 O O . VAL A 1 104 ? -10.849 -14.347 9.766 1.00 91.56 104 VAL A O 1
ATOM 812 N N . ASP A 1 105 ? -9.700 -15.924 10.880 1.00 90.25 105 ASP A N 1
ATOM 813 C CA . ASP A 1 105 ? -10.886 -16.655 11.329 1.00 90.25 105 ASP A CA 1
ATOM 814 C C . ASP A 1 105 ? -11.659 -15.860 12.379 1.00 90.25 105 ASP A C 1
ATOM 816 O O . ASP A 1 105 ? -12.899 -15.838 12.361 1.00 90.25 105 ASP A O 1
ATOM 820 N N . LEU A 1 106 ? -10.938 -15.139 13.242 1.00 90.31 106 LEU A N 1
ATOM 821 C CA . LEU A 1 106 ? -11.536 -14.204 14.181 1.00 90.31 106 LEU A CA 1
ATOM 822 C C . LEU A 1 106 ? -12.249 -13.062 13.447 1.00 90.31 106 LEU A C 1
ATOM 824 O O . LEU A 1 106 ? -13.424 -12.813 13.717 1.00 90.31 106 LEU A O 1
ATOM 828 N N . VAL A 1 107 ? -11.591 -12.407 12.485 1.00 90.38 107 VAL A N 1
ATOM 829 C CA . VAL A 1 107 ? -12.194 -11.314 11.701 1.00 90.38 107 VAL A CA 1
ATOM 830 C C . VAL A 1 107 ? -13.443 -11.789 10.956 1.00 90.38 107 VAL A C 1
ATOM 832 O O . VAL A 1 107 ? -14.480 -11.123 11.013 1.00 90.38 107 VAL A O 1
ATOM 835 N N . ARG A 1 108 ? -13.399 -12.968 10.323 1.00 89.75 108 ARG A N 1
ATOM 836 C CA . ARG A 1 108 ? -14.566 -13.555 9.645 1.00 89.75 108 ARG A CA 1
ATOM 837 C C . ARG A 1 108 ? -15.723 -13.773 10.621 1.00 89.75 108 ARG A C 1
ATOM 839 O O . ARG A 1 108 ? -16.832 -13.295 10.377 1.00 89.75 108 ARG A O 1
ATOM 846 N N . SER A 1 109 ? -15.437 -14.407 11.757 1.00 87.62 109 SER A N 1
ATOM 847 C CA . SER A 1 109 ? -16.427 -14.712 12.794 1.00 87.62 109 SER A CA 1
ATOM 848 C C . SER A 1 109 ? -17.036 -13.458 13.421 1.00 87.62 109 SER A C 1
ATOM 850 O O . SER A 1 109 ? -18.225 -13.446 13.742 1.00 87.62 109 SER A O 1
ATOM 852 N N . LEU A 1 110 ? -16.253 -12.390 13.594 1.00 86.50 110 LEU A N 1
ATOM 853 C CA . LEU A 1 110 ? -16.736 -11.112 14.121 1.00 86.50 110 LEU A CA 1
ATOM 854 C C . LEU A 1 110 ? -17.607 -10.374 13.101 1.00 86.50 110 LEU A C 1
ATOM 856 O O . LEU A 1 110 ? -18.674 -9.877 13.463 1.00 86.50 110 LEU A O 1
ATOM 860 N N . CYS A 1 111 ? -17.212 -10.351 11.826 1.00 84.56 111 CYS A N 1
ATOM 861 C CA . CYS A 1 111 ? -18.019 -9.765 10.753 1.00 84.56 111 CYS A CA 1
ATOM 862 C C . CYS A 1 111 ? -19.364 -10.487 10.562 1.00 84.56 111 CYS A C 1
ATOM 864 O O . CYS A 1 111 ? -20.365 -9.837 10.265 1.00 84.56 111 CYS A O 1
ATOM 866 N N . GLU A 1 112 ? -19.406 -11.811 10.727 1.00 82.75 112 GLU A N 1
ATOM 867 C CA . GLU A 1 112 ? -20.640 -12.608 10.645 1.00 82.75 112 GLU A CA 1
ATOM 868 C C . GLU A 1 112 ? -21.483 -12.529 11.925 1.00 82.75 112 GLU A C 1
ATOM 870 O O . GLU A 1 112 ? -22.702 -12.396 11.864 1.00 82.75 112 GLU A O 1
ATOM 875 N N . GLY A 1 113 ? -20.845 -12.616 13.093 1.00 69.81 113 GLY A N 1
ATOM 876 C CA . GLY A 1 113 ? -21.530 -12.736 14.379 1.00 69.81 113 GLY A CA 1
ATOM 877 C C . GLY A 1 113 ? -22.005 -11.412 14.972 1.00 69.81 113 GLY A C 1
ATOM 878 O O . GLY A 1 113 ? -23.011 -11.394 15.680 1.00 69.81 113 GLY A O 1
ATOM 879 N N . LEU A 1 114 ? -21.302 -10.306 14.712 1.00 65.19 114 LEU A N 1
ATOM 880 C CA . LEU A 1 114 ? -21.620 -9.004 15.309 1.00 65.19 114 LEU A CA 1
ATOM 881 C C . LEU A 1 114 ? -22.358 -8.055 14.356 1.00 65.19 114 LEU A C 1
ATOM 883 O O . LEU A 1 114 ? -22.777 -6.984 14.811 1.00 65.19 114 LEU A O 1
ATOM 887 N N . ASN A 1 115 ? -22.542 -8.427 13.078 1.00 65.50 115 ASN A N 1
ATOM 888 C CA . ASN A 1 115 ? -22.952 -7.515 11.998 1.00 65.50 115 ASN A CA 1
ATOM 889 C C . ASN A 1 115 ? -22.160 -6.198 12.059 1.00 65.50 115 ASN A C 1
ATOM 891 O O . ASN A 1 115 ? -22.732 -5.114 11.992 1.00 65.50 115 ASN A O 1
ATOM 895 N N . ALA A 1 116 ? -20.853 -6.289 12.319 1.00 61.47 116 ALA A N 1
ATOM 896 C CA . ALA A 1 116 ? -20.000 -5.114 12.348 1.00 61.47 116 ALA A CA 1
ATOM 897 C C . ALA A 1 116 ? -19.817 -4.630 10.906 1.00 61.47 116 ALA A C 1
ATOM 899 O O . ALA A 1 116 ? -19.207 -5.330 10.093 1.00 61.47 116 ALA A O 1
ATOM 900 N N . ASP A 1 117 ? -20.362 -3.457 10.589 1.00 61.34 117 ASP A N 1
ATOM 901 C CA . ASP A 1 117 ? -20.126 -2.819 9.301 1.00 61.34 117 ASP A CA 1
ATOM 902 C C . ASP A 1 117 ? -18.642 -2.445 9.215 1.00 61.34 117 ASP A C 1
ATOM 904 O O . ASP A 1 117 ? -18.129 -1.678 10.028 1.00 61.34 117 ASP A O 1
ATOM 908 N N . ALA A 1 118 ? -17.929 -2.993 8.228 1.00 59.47 118 ALA A N 1
ATOM 909 C CA . ALA A 1 118 ? -16.541 -2.610 7.956 1.00 59.47 118 ALA A CA 1
ATOM 910 C C . ALA A 1 118 ? -16.437 -1.341 7.083 1.00 59.47 118 ALA A C 1
ATOM 912 O O . ALA A 1 118 ? -15.352 -0.990 6.615 1.00 59.47 118 ALA A O 1
ATOM 913 N N . GLY A 1 119 ? -17.570 -0.671 6.839 1.00 56.34 119 GLY A N 1
ATOM 914 C CA . GLY A 1 119 ? -17.647 0.574 6.085 1.00 56.34 119 GLY A CA 1
ATOM 915 C C . GLY A 1 119 ? -17.168 1.796 6.882 1.00 56.34 119 GLY A C 1
ATOM 916 O O . GLY A 1 119 ? -16.992 1.723 8.101 1.00 56.34 119 GLY A O 1
ATOM 917 N N . PRO A 1 120 ? -16.950 2.935 6.202 1.00 50.75 120 PRO A N 1
ATOM 918 C CA . PRO A 1 120 ? -16.760 4.220 6.863 1.00 50.75 120 PRO A CA 1
ATOM 919 C C . PRO A 1 120 ? -17.962 4.531 7.758 1.00 50.75 120 PRO A C 1
ATOM 921 O O . PRO A 1 120 ? -19.100 4.220 7.408 1.00 50.75 120 PRO A O 1
ATOM 924 N N . VAL A 1 121 ? -17.710 5.163 8.903 1.00 51.75 121 VAL A N 1
ATOM 925 C CA . VAL A 1 121 ? -18.759 5.582 9.839 1.00 51.75 121 VAL A CA 1
ATOM 926 C C . VAL A 1 121 ? -19.507 6.783 9.248 1.00 51.75 121 VAL A C 1
ATOM 928 O O . VAL A 1 121 ? -19.305 7.927 9.649 1.00 51.75 121 VAL A O 1
ATOM 931 N N . GLU A 1 122 ? -20.361 6.552 8.255 1.00 36.72 122 GLU A N 1
ATOM 932 C CA . GLU A 1 122 ? -21.316 7.555 7.794 1.00 36.72 122 GLU A CA 1
ATOM 933 C C . GLU A 1 122 ? -22.496 7.592 8.772 1.00 36.72 122 GLU A C 1
ATOM 935 O O . GLU A 1 122 ? -23.495 6.895 8.620 1.00 36.72 122 GLU A O 1
ATOM 940 N N . GLY A 1 123 ? -22.377 8.417 9.814 1.00 39.78 123 GLY A N 1
ATOM 941 C CA . GLY A 1 123 ? -23.527 8.818 10.629 1.00 39.78 123 GLY A CA 1
ATOM 942 C C . GLY A 1 123 ? -23.747 8.075 11.945 1.00 39.78 123 GLY A C 1
ATOM 943 O O . GLY A 1 123 ? -24.744 8.353 12.615 1.00 39.78 123 GLY A O 1
ATOM 944 N N . GLU A 1 124 ? -22.823 7.223 12.394 1.00 34.84 124 GLU A N 1
ATOM 945 C CA . GLU A 1 124 ? -22.781 6.889 13.818 1.00 34.84 124 GLU A CA 1
ATOM 946 C C . GLU A 1 124 ? -22.239 8.131 14.527 1.00 34.84 124 GLU A C 1
ATOM 948 O O . GLU A 1 124 ? -21.047 8.438 14.482 1.00 34.84 124 GLU A O 1
ATOM 953 N N . LYS A 1 125 ? -23.151 8.918 15.113 1.00 33.44 125 LYS A N 1
ATOM 954 C CA . LYS A 1 125 ? -22.782 9.873 16.153 1.00 33.44 125 LYS A CA 1
ATOM 955 C C . LYS A 1 125 ? -21.948 9.066 17.130 1.00 33.44 125 LYS A C 1
ATOM 957 O O . LYS A 1 125 ? -22.512 8.237 17.838 1.00 33.44 125 LYS A O 1
ATOM 962 N N . VAL A 1 126 ? -20.631 9.277 17.119 1.00 39.69 126 VAL A N 1
ATOM 963 C CA . VAL A 1 126 ? -19.774 8.911 18.237 1.00 39.69 126 VAL A CA 1
ATOM 964 C C . VAL A 1 126 ? -20.510 9.498 19.420 1.00 39.69 126 VAL A C 1
ATOM 966 O O . VAL A 1 126 ? -20.641 10.717 19.526 1.00 39.69 126 VAL A O 1
ATOM 969 N N . THR A 1 127 ? -21.159 8.645 20.202 1.00 32.19 127 THR A N 1
ATOM 970 C CA . THR A 1 127 ? -21.755 9.074 21.445 1.00 32.19 127 THR A CA 1
ATOM 971 C C . THR A 1 127 ? -20.576 9.611 22.231 1.00 32.19 127 THR A C 1
ATOM 973 O O . THR A 1 127 ? -19.729 8.852 22.706 1.00 32.19 127 THR A O 1
ATOM 976 N N . GLU A 1 128 ? -20.510 10.941 22.307 1.00 35.16 128 GLU A N 1
ATOM 977 C CA . GLU A 1 128 ? -19.599 11.713 23.155 1.00 35.16 128 GLU A CA 1
ATOM 978 C C . GLU A 1 128 ? -19.689 11.253 24.629 1.00 35.16 128 GLU A C 1
ATOM 980 O O . GLU A 1 128 ? -18.849 11.607 25.446 1.00 35.16 128 GLU A O 1
ATOM 985 N N . ASP A 1 129 ? -20.657 10.386 24.947 1.00 31.25 129 ASP A N 1
ATOM 986 C CA . ASP A 1 129 ? -20.862 9.690 26.214 1.00 31.25 129 ASP A CA 1
ATOM 987 C C . ASP A 1 129 ? -19.962 8.464 26.462 1.00 31.25 129 ASP A C 1
ATOM 989 O O . ASP A 1 129 ? -20.088 7.846 27.523 1.00 31.25 129 ASP A O 1
ATOM 993 N N . SER A 1 130 ? -19.007 8.133 25.580 1.00 37.56 130 SER A N 1
ATOM 994 C CA . SER A 1 130 ? -17.933 7.153 25.875 1.00 37.56 130 SER A CA 1
ATOM 995 C C . SER A 1 130 ? -16.926 7.758 26.868 1.00 37.56 130 SER A C 1
ATOM 997 O O . SER A 1 130 ? -15.752 7.975 26.585 1.00 37.56 130 SER A O 1
ATOM 999 N N . SER A 1 131 ? -17.424 8.109 28.044 1.00 33.09 131 SER A N 1
ATOM 1000 C CA . SER A 1 131 ? -16.845 9.018 29.029 1.00 33.09 131 SER A CA 1
ATOM 1001 C C . SER A 1 131 ? -15.675 8.431 29.830 1.00 33.09 131 SER A C 1
ATOM 1003 O O . SER A 1 131 ? -15.360 8.953 30.895 1.00 33.09 131 SER A O 1
ATOM 1005 N N . LEU A 1 132 ? -15.007 7.371 29.348 1.00 39.25 132 LEU A N 1
ATOM 1006 C CA . LEU A 1 132 ? -13.919 6.704 30.083 1.00 39.25 132 LEU A CA 1
ATOM 1007 C C . LEU A 1 132 ? -12.762 6.138 29.229 1.00 39.25 132 LEU A C 1
ATOM 1009 O O . LEU A 1 132 ? -11.919 5.426 29.769 1.00 39.25 132 LEU A O 1
ATOM 1013 N N . GLY A 1 133 ? -12.641 6.478 27.943 1.00 41.44 133 GLY A N 1
ATOM 1014 C CA . GLY A 1 133 ? -11.449 6.116 27.167 1.00 41.44 133 GLY A CA 1
ATOM 1015 C C . GLY A 1 133 ? -11.456 6.724 25.772 1.00 41.44 133 GLY A C 1
ATOM 1016 O O . GLY A 1 133 ? -12.449 6.618 25.058 1.00 41.44 133 GLY A O 1
ATOM 1017 N N . GLU A 1 134 ? -10.362 7.381 25.383 1.00 46.31 134 GLU A N 1
ATOM 1018 C CA . GLU A 1 134 ? -10.180 7.805 23.994 1.00 46.31 134 GLU A CA 1
ATOM 1019 C C . GLU A 1 134 ? -10.224 6.580 23.064 1.00 46.31 134 GLU A C 1
ATOM 1021 O O . GLU A 1 134 ? -9.739 5.511 23.448 1.00 46.31 134 GLU A O 1
ATOM 1026 N N . PRO A 1 135 ? -10.786 6.696 21.846 1.00 56.00 135 PRO A N 1
ATOM 1027 C CA . PRO A 1 135 ? -10.752 5.600 20.890 1.00 56.00 135 PRO A CA 1
ATOM 1028 C C . PRO A 1 135 ? -9.295 5.214 20.597 1.00 56.00 135 PRO A C 1
ATOM 1030 O O . PRO A 1 135 ? -8.468 6.055 20.246 1.00 56.00 135 PRO A O 1
ATOM 1033 N N . GLU A 1 136 ? -9.001 3.922 20.749 1.00 65.38 136 GLU A N 1
ATOM 1034 C CA . GLU A 1 136 ? -7.667 3.331 20.574 1.00 65.38 136 GLU A CA 1
ATOM 1035 C C . GLU A 1 136 ? -7.095 3.600 19.168 1.00 65.38 136 GLU A C 1
ATOM 1037 O O . GLU A 1 136 ? -5.892 3.812 19.011 1.00 65.38 136 GLU A O 1
ATOM 1042 N N . PHE A 1 137 ? -7.982 3.704 18.169 1.00 70.75 137 PHE A N 1
ATOM 1043 C CA . PHE A 1 137 ? -7.674 4.058 16.785 1.00 70.75 137 PHE A CA 1
ATOM 1044 C C . PHE A 1 137 ? -8.266 5.407 16.390 1.00 70.75 137 PHE A C 1
ATOM 1046 O O . PHE A 1 137 ? -9.342 5.803 16.843 1.00 70.75 137 PHE A O 1
ATOM 1053 N N . SER A 1 138 ? -7.588 6.083 15.463 1.00 76.50 138 SER A N 1
ATOM 1054 C CA . SER A 1 138 ? -8.096 7.312 14.863 1.00 76.50 138 SER A CA 1
ATOM 1055 C C . SER A 1 138 ? -9.366 7.056 14.039 1.00 76.50 138 SER A C 1
ATOM 1057 O O . SER A 1 138 ? -9.556 5.985 13.455 1.00 76.50 138 SER A O 1
ATOM 1059 N N . SER A 1 139 ? -10.269 8.038 14.006 1.00 78.06 139 SER A N 1
ATOM 1060 C CA . SER A 1 139 ? -11.610 7.888 13.429 1.00 78.06 139 SER A CA 1
ATOM 1061 C C . SER A 1 139 ? -11.609 7.660 11.913 1.00 78.06 139 SER A C 1
ATOM 1063 O O . SER A 1 139 ? -12.573 7.092 11.397 1.00 78.06 139 SER A O 1
ATOM 1065 N N . ASP A 1 140 ? -10.529 8.019 11.221 1.00 80.94 140 ASP A N 1
ATOM 1066 C CA . ASP A 1 140 ? -10.286 7.821 9.788 1.00 80.94 140 ASP A CA 1
ATOM 1067 C C . ASP A 1 140 ? -9.896 6.379 9.413 1.00 80.94 140 ASP A C 1
ATOM 1069 O O . ASP A 1 140 ? -10.033 5.984 8.254 1.00 80.94 140 ASP A O 1
ATOM 1073 N N . ILE A 1 141 ? -9.457 5.560 10.374 1.00 86.56 141 ILE A N 1
ATOM 1074 C CA . ILE A 1 141 ? -8.958 4.207 10.098 1.00 86.56 141 ILE A CA 1
ATOM 1075 C C . ILE A 1 141 ? -10.128 3.228 9.967 1.00 86.56 141 ILE A C 1
ATOM 1077 O O . ILE A 1 141 ? -10.774 2.847 10.947 1.00 86.56 141 ILE A O 1
ATOM 1081 N N . THR A 1 142 ? -10.414 2.787 8.745 1.00 89.50 142 THR A N 1
ATOM 1082 C CA . THR A 1 142 ? -11.351 1.681 8.498 1.00 89.50 142 THR A CA 1
ATOM 1083 C C . THR A 1 142 ? -10.646 0.326 8.649 1.00 89.50 142 THR A C 1
ATOM 1085 O O . THR A 1 142 ? -9.425 0.255 8.488 1.00 89.50 142 THR A O 1
ATOM 1088 N N . PRO A 1 143 ? -11.379 -0.777 8.899 1.00 90.38 143 PRO A N 1
ATOM 1089 C CA . PRO A 1 143 ? -10.791 -2.119 8.928 1.00 90.38 143 PRO A CA 1
ATOM 1090 C C . PRO A 1 143 ? -10.020 -2.469 7.651 1.00 90.38 143 PRO A C 1
ATOM 1092 O O . PRO A 1 143 ? -8.973 -3.106 7.720 1.00 90.38 143 PRO A O 1
ATOM 1095 N N . LEU A 1 144 ? -10.489 -2.000 6.487 1.00 91.88 144 LEU A N 1
ATOM 1096 C CA . LEU A 1 144 ? -9.791 -2.201 5.217 1.00 91.88 144 LEU A CA 1
ATOM 1097 C C . LEU A 1 144 ? -8.504 -1.370 5.123 1.00 91.88 144 LEU A C 1
ATOM 1099 O O . LEU A 1 144 ? -7.494 -1.895 4.663 1.00 91.88 144 LEU A O 1
ATOM 1103 N N . ILE A 1 145 ? -8.514 -0.110 5.577 1.00 91.88 145 ILE A N 1
ATOM 1104 C CA . ILE A 1 145 ? -7.301 0.722 5.647 1.00 91.88 145 ILE A CA 1
ATOM 1105 C C . ILE A 1 145 ? -6.273 0.065 6.569 1.00 91.88 145 ILE A C 1
ATOM 1107 O O . ILE A 1 145 ? -5.122 -0.074 6.171 1.00 91.88 145 ILE A O 1
ATOM 1111 N N . LEU A 1 146 ? -6.681 -0.400 7.752 1.00 91.38 146 LEU A N 1
ATOM 1112 C CA . LEU A 1 146 ? -5.780 -1.051 8.703 1.00 91.38 146 LEU A CA 1
ATOM 1113 C C . LEU A 1 146 ? -5.203 -2.359 8.149 1.00 91.38 146 LEU A C 1
ATOM 1115 O O . LEU A 1 146 ? -3.990 -2.547 8.164 1.00 91.38 146 LEU A O 1
ATOM 1119 N N . ALA A 1 147 ? -6.048 -3.224 7.577 1.00 92.50 147 ALA A N 1
ATOM 1120 C CA . ALA A 1 147 ? -5.604 -4.464 6.942 1.00 92.50 147 ALA A CA 1
ATOM 1121 C C . ALA A 1 147 ? -4.634 -4.197 5.779 1.00 92.50 147 ALA A C 1
ATOM 1123 O O . ALA A 1 147 ? -3.658 -4.928 5.604 1.00 92.50 147 ALA A O 1
ATOM 1124 N N . ALA A 1 148 ? -4.896 -3.148 4.990 1.00 93.44 148 ALA A N 1
ATOM 1125 C CA . ALA A 1 148 ? -4.052 -2.721 3.881 1.00 93.44 148 ALA A CA 1
ATOM 1126 C C . ALA A 1 148 ? -2.739 -2.089 4.343 1.00 93.44 148 ALA A C 1
ATOM 1128 O O . ALA A 1 148 ? -1.730 -2.296 3.678 1.00 93.44 148 ALA A O 1
ATOM 1129 N N . ILE A 1 149 ? -2.719 -1.361 5.462 1.00 92.25 149 ILE A N 1
ATOM 1130 C CA . ILE A 1 149 ? -1.479 -0.904 6.094 1.00 92.25 149 ILE A CA 1
ATOM 1131 C C . ILE A 1 149 ? -0.680 -2.152 6.481 1.00 92.25 149 ILE A C 1
ATOM 1133 O O . ILE A 1 149 ? 0.322 -2.433 5.827 1.00 92.25 149 ILE A O 1
ATOM 1137 N N . GLU A 1 150 ? -1.167 -2.979 7.407 1.00 89.94 150 GLU A N 1
ATOM 1138 C CA . GLU A 1 150 ? -0.432 -4.153 7.917 1.00 89.94 150 GLU A CA 1
ATOM 1139 C C . GLU A 1 150 ? -0.084 -5.202 6.840 1.00 89.94 150 GLU A C 1
ATOM 1141 O O . GLU A 1 150 ? 0.867 -5.972 6.980 1.00 89.94 150 GLU A O 1
ATOM 1146 N N . GLY A 1 151 ? -0.798 -5.209 5.711 1.00 90.88 151 GLY A N 1
ATOM 1147 C CA . GLY A 1 151 ? -0.517 -6.094 4.581 1.00 90.88 151 GLY A CA 1
ATOM 1148 C C . GLY A 1 151 ? -1.080 -7.503 4.758 1.00 90.88 151 GLY A C 1
ATOM 1149 O O . GLY A 1 151 ? -0.529 -8.462 4.213 1.00 90.88 151 GLY A O 1
ATOM 1150 N N . HIS A 1 152 ? -2.185 -7.647 5.491 1.00 93.75 152 HIS A N 1
ATOM 1151 C CA . HIS A 1 152 ? -2.865 -8.927 5.685 1.00 93.75 152 HIS A CA 1
ATOM 1152 C C . HIS A 1 152 ? -3.625 -9.353 4.420 1.00 93.75 152 HIS A C 1
ATOM 1154 O O . HIS A 1 152 ? -4.799 -9.030 4.241 1.00 93.75 152 HIS A O 1
ATOM 1160 N N . PHE A 1 153 ? -2.955 -10.102 3.538 1.00 93.25 153 PHE A N 1
ATOM 1161 C CA . PHE A 1 153 ? -3.472 -10.508 2.221 1.00 93.25 153 PHE A CA 1
ATOM 1162 C C . PHE A 1 153 ? -4.863 -11.162 2.259 1.00 93.25 153 PHE A C 1
ATOM 1164 O O . PHE A 1 153 ? -5.720 -10.808 1.451 1.00 93.25 153 PHE A O 1
ATOM 1171 N N . GLU A 1 154 ? -5.102 -12.084 3.194 1.00 94.38 154 GLU A N 1
ATOM 1172 C CA . GLU A 1 154 ? -6.377 -12.810 3.301 1.00 94.38 154 GLU A CA 1
ATOM 1173 C C . GLU A 1 154 ? -7.510 -11.931 3.851 1.00 94.38 154 GLU A C 1
ATOM 1175 O O . GLU A 1 154 ? -8.634 -11.991 3.356 1.00 94.38 154 GLU A O 1
ATOM 1180 N N . ILE A 1 155 ? -7.209 -11.064 4.825 1.00 93.31 155 ILE A N 1
ATOM 1181 C CA . ILE A 1 155 ? -8.186 -10.126 5.400 1.00 93.31 155 ILE A CA 1
ATOM 1182 C C . ILE A 1 155 ? -8.604 -9.090 4.354 1.00 93.31 155 ILE A C 1
ATOM 1184 O O . ILE A 1 155 ? -9.793 -8.813 4.206 1.00 93.31 155 ILE A O 1
ATOM 1188 N N . ILE A 1 156 ? -7.645 -8.545 3.597 1.00 93.69 156 ILE A N 1
ATOM 1189 C CA . ILE A 1 156 ? -7.919 -7.604 2.503 1.00 93.69 156 ILE A CA 1
ATOM 1190 C C . ILE A 1 156 ? -8.841 -8.255 1.467 1.00 93.69 156 ILE A C 1
ATOM 1192 O O . ILE A 1 156 ? -9.856 -7.661 1.109 1.00 93.69 156 ILE A O 1
ATOM 1196 N N . GLY A 1 157 ? -8.524 -9.479 1.026 1.00 92.44 157 GLY A N 1
ATOM 1197 C CA . GLY A 1 157 ? -9.355 -10.227 0.080 1.00 92.44 157 GLY A CA 1
ATOM 1198 C C . GLY A 1 157 ? -10.783 -10.420 0.594 1.00 92.44 157 GLY A C 1
ATOM 1199 O O . GLY A 1 157 ? -11.736 -10.053 -0.090 1.00 92.44 157 GLY A O 1
ATOM 1200 N N . TYR A 1 158 ? -10.931 -10.881 1.839 1.00 91.94 158 TYR A N 1
ATOM 1201 C CA . TYR A 1 158 ? -12.238 -11.072 2.476 1.00 91.94 158 TYR A CA 1
ATOM 1202 C C . TYR A 1 158 ? -13.066 -9.777 2.556 1.00 91.94 158 TYR A C 1
ATOM 1204 O O . TYR A 1 158 ? -14.262 -9.778 2.259 1.00 91.94 158 TYR A O 1
ATOM 1212 N N . LEU A 1 159 ? -12.448 -8.653 2.932 1.00 91.31 159 LEU A N 1
ATOM 1213 C CA . LEU A 1 159 ? -13.139 -7.363 3.018 1.00 91.31 159 LEU A CA 1
ATOM 1214 C C . LEU A 1 159 ? -13.551 -6.835 1.632 1.00 91.31 159 LEU A C 1
ATOM 1216 O O . LEU A 1 159 ? -14.660 -6.316 1.487 1.00 91.31 159 LEU A O 1
ATOM 1220 N N . ILE A 1 160 ? -12.706 -7.008 0.610 1.00 90.94 160 ILE A N 1
ATOM 1221 C CA . ILE A 1 160 ? -13.020 -6.615 -0.774 1.00 90.94 160 ILE A CA 1
ATOM 1222 C C . ILE A 1 160 ? -14.162 -7.466 -1.344 1.00 90.94 160 ILE A C 1
ATOM 1224 O O . ILE A 1 160 ? -15.073 -6.922 -1.969 1.00 90.94 160 ILE A O 1
ATOM 1228 N N . GLU A 1 161 ? -14.175 -8.778 -1.094 1.00 90.25 161 GLU A N 1
ATOM 1229 C CA . GLU A 1 161 ? -15.253 -9.684 -1.530 1.00 90.25 161 GLU A CA 1
ATOM 1230 C C . GLU A 1 161 ? -16.619 -9.312 -0.935 1.00 90.25 161 GLU A C 1
ATOM 1232 O O . GLU A 1 161 ? -17.653 -9.495 -1.580 1.00 90.25 161 GLU A O 1
ATOM 1237 N N . ARG A 1 162 ? -16.633 -8.725 0.267 1.00 88.38 162 ARG A N 1
ATOM 1238 C CA . ARG A 1 162 ? -17.844 -8.179 0.901 1.00 88.38 162 ARG A CA 1
ATOM 1239 C C . ARG A 1 162 ? -18.279 -6.818 0.349 1.00 88.38 162 ARG A C 1
ATOM 1241 O O . ARG A 1 162 ? -19.309 -6.300 0.774 1.00 88.38 162 ARG A O 1
ATOM 1248 N N . GLY A 1 163 ? -17.535 -6.252 -0.599 1.00 86.44 163 GLY A N 1
ATOM 1249 C CA . GLY A 1 163 ? -17.853 -4.983 -1.252 1.00 86.44 163 GLY A CA 1
ATOM 1250 C C . GLY A 1 163 ? -17.261 -3.751 -0.570 1.00 86.44 163 GLY A C 1
ATOM 1251 O O . GLY A 1 163 ? -17.664 -2.639 -0.905 1.00 86.44 163 GLY A O 1
ATOM 1252 N N . HIS A 1 164 ? -16.314 -3.909 0.360 1.00 89.00 164 HIS A N 1
ATOM 1253 C CA . HIS A 1 164 ? -15.588 -2.772 0.927 1.00 89.00 164 HIS A CA 1
ATOM 1254 C C . HIS A 1 164 ? -14.449 -2.348 -0.007 1.00 89.00 164 HIS A C 1
ATOM 1256 O O . HIS A 1 164 ? -13.679 -3.178 -0.486 1.00 89.00 164 HIS A O 1
ATOM 1262 N N . TYR A 1 165 ? -14.315 -1.046 -0.250 1.00 88.62 165 TYR A N 1
ATOM 1263 C CA . TYR A 1 165 ? -13.257 -0.481 -1.085 1.00 88.62 165 TYR A CA 1
ATOM 1264 C C . TYR A 1 165 ? -12.749 0.838 -0.500 1.00 88.62 165 TYR A C 1
ATOM 1266 O O . TYR A 1 165 ? -13.448 1.502 0.264 1.00 88.62 165 TYR A O 1
ATOM 1274 N N . ILE A 1 166 ? -11.513 1.204 -0.847 1.00 90.31 166 ILE A N 1
ATOM 1275 C CA . ILE A 1 166 ? -10.942 2.515 -0.527 1.00 90.31 166 ILE A CA 1
ATOM 1276 C C . ILE A 1 166 ? -11.080 3.396 -1.766 1.00 90.31 166 ILE A C 1
ATOM 1278 O O . ILE A 1 166 ? -10.578 3.037 -2.836 1.00 90.31 166 ILE A O 1
ATOM 1282 N N . ASP A 1 167 ? -11.734 4.545 -1.614 1.00 87.56 167 ASP A N 1
ATOM 1283 C CA . ASP A 1 167 ? -11.847 5.538 -2.679 1.00 87.56 167 ASP A CA 1
ATOM 1284 C C . ASP A 1 167 ? -10.470 6.029 -3.130 1.00 87.56 167 ASP A C 1
ATOM 1286 O O . ASP A 1 167 ? -9.586 6.322 -2.320 1.00 87.56 167 ASP A O 1
ATOM 1290 N N . GLU A 1 168 ? -10.269 6.136 -4.447 1.00 86.19 168 GLU A N 1
ATOM 1291 C CA . GLU A 1 168 ? -8.999 6.631 -4.967 1.00 86.19 168 GLU A CA 1
ATOM 1292 C C . GLU A 1 168 ? -8.853 8.124 -4.620 1.00 86.19 168 GLU A C 1
ATOM 1294 O O . GLU A 1 168 ? -9.649 8.939 -5.101 1.00 86.19 168 GLU A O 1
ATOM 1299 N N . PRO A 1 169 ? -7.822 8.528 -3.849 1.00 89.00 169 PRO A N 1
ATOM 1300 C CA . PRO A 1 169 ? -7.674 9.923 -3.482 1.00 89.00 169 PRO A CA 1
ATOM 1301 C C . PRO A 1 169 ? -7.416 10.787 -4.712 1.00 89.00 169 PRO A C 1
ATOM 1303 O O . PRO A 1 169 ? -6.754 10.387 -5.684 1.00 89.00 169 PRO A O 1
ATOM 1306 N N . HIS A 1 170 ? -7.887 12.028 -4.629 1.00 89.50 170 HIS A N 1
ATOM 1307 C CA . HIS A 1 170 ? -7.538 13.058 -5.592 1.00 89.50 170 HIS A CA 1
ATOM 1308 C C . HIS A 1 170 ? -6.018 13.270 -5.643 1.00 89.50 170 HIS A C 1
ATOM 1310 O O . HIS A 1 170 ? -5.255 12.879 -4.755 1.00 89.50 170 HIS A O 1
ATOM 1316 N N . ARG A 1 171 ? -5.556 13.901 -6.729 1.00 88.00 171 ARG A N 1
ATOM 1317 C CA . ARG A 1 171 ? -4.153 14.313 -6.822 1.00 88.00 171 ARG A CA 1
ATOM 1318 C C . ARG A 1 171 ? -3.813 15.246 -5.648 1.00 88.00 171 ARG A C 1
ATOM 1320 O O . ARG A 1 171 ? -4.636 16.103 -5.347 1.00 88.00 171 ARG A O 1
ATOM 1327 N N . PRO A 1 172 ? -2.603 15.150 -5.072 1.00 85.56 172 PRO A N 1
ATOM 1328 C CA . PRO A 1 172 ? -2.176 16.026 -3.977 1.00 85.56 172 PRO A CA 1
ATOM 1329 C C . PRO A 1 172 ? -2.290 17.525 -4.291 1.00 85.56 172 PRO A C 1
ATOM 1331 O O . PRO A 1 172 ? -2.599 18.320 -3.418 1.00 85.56 172 PRO A O 1
ATOM 1334 N N . ASP A 1 173 ? -2.097 17.903 -5.558 1.00 86.06 173 ASP A N 1
ATOM 1335 C CA . ASP A 1 173 ? -2.182 19.295 -6.021 1.00 86.06 173 ASP A CA 1
ATOM 1336 C C . ASP A 1 173 ? -3.612 19.724 -6.430 1.00 86.06 173 ASP A C 1
ATOM 1338 O O . ASP A 1 173 ? -3.798 20.745 -7.095 1.00 86.06 173 ASP A O 1
ATOM 1342 N N . CYS A 1 174 ? -4.639 18.916 -6.142 1.00 89.50 174 CYS A N 1
ATOM 1343 C CA . CYS A 1 174 ? -6.008 19.177 -6.588 1.00 89.50 174 CYS A CA 1
ATOM 1344 C C . CYS A 1 174 ? -6.707 20.225 -5.712 1.00 89.50 174 CYS A C 1
ATOM 1346 O O . CYS A 1 174 ? -6.769 20.090 -4.496 1.00 89.50 174 CYS A O 1
ATOM 1348 N N . MET A 1 175 ? -7.314 21.223 -6.358 1.00 86.88 175 MET A N 1
ATOM 1349 C CA . MET A 1 175 ? -8.069 22.306 -5.715 1.00 86.88 175 MET A CA 1
ATOM 1350 C C . MET A 1 175 ? -9.535 22.296 -6.168 1.00 86.88 175 MET A C 1
ATOM 1352 O O . MET A 1 175 ? -10.061 23.312 -6.612 1.00 86.88 175 MET A O 1
ATOM 1356 N N . CYS A 1 176 ? -10.189 21.130 -6.168 1.00 91.50 176 CYS A N 1
ATOM 1357 C CA . CYS A 1 176 ? -11.595 21.060 -6.565 1.00 91.50 176 CYS A CA 1
ATOM 1358 C C . CYS A 1 176 ? -12.525 21.599 -5.465 1.00 91.50 176 CYS A C 1
ATOM 1360 O O . CYS A 1 176 ? -12.332 21.323 -4.279 1.00 91.50 176 CYS A O 1
ATOM 1362 N N . ASP A 1 177 ? -13.573 22.315 -5.875 1.00 88.44 177 ASP A N 1
ATOM 1363 C CA . ASP A 1 177 ? -14.525 22.955 -4.954 1.00 88.44 177 ASP A CA 1
ATOM 1364 C C . ASP A 1 177 ? -15.440 21.959 -4.227 1.00 88.44 177 ASP A C 1
ATOM 1366 O O . ASP A 1 177 ? -16.003 22.282 -3.187 1.00 88.44 177 ASP A O 1
ATOM 1370 N N . GLN A 1 178 ? -15.601 20.749 -4.772 1.00 86.44 178 GLN A N 1
ATOM 1371 C CA . GLN A 1 178 ? -16.541 19.751 -4.254 1.00 86.44 178 GLN A CA 1
ATOM 1372 C C . GLN A 1 178 ? -15.987 18.950 -3.071 1.00 86.44 178 GLN A C 1
ATOM 1374 O O . GLN A 1 178 ? -16.742 18.623 -2.164 1.00 86.44 178 GLN A O 1
ATOM 1379 N N . VAL A 1 179 ? -14.690 18.617 -3.085 1.00 86.56 179 VAL A N 1
ATOM 1380 C CA . VAL A 1 179 ? -14.086 17.683 -2.115 1.00 86.56 179 VAL A CA 1
ATOM 1381 C C . VAL A 1 179 ? -12.852 18.301 -1.464 1.00 86.56 179 VAL A C 1
ATOM 1383 O O . VAL A 1 179 ? -12.839 18.521 -0.258 1.00 86.56 179 VAL A O 1
ATOM 1386 N N . CYS A 1 180 ? -11.832 18.657 -2.251 1.00 87.50 180 CYS A N 1
ATOM 1387 C CA . CYS A 1 180 ? -10.544 19.102 -1.716 1.00 87.50 180 CYS A CA 1
ATOM 1388 C C . CYS A 1 180 ? -10.638 20.436 -0.964 1.00 87.50 180 CYS A C 1
ATOM 1390 O O . CYS A 1 180 ? -10.160 20.525 0.163 1.00 87.50 180 CYS A O 1
ATOM 1392 N N . MET A 1 181 ? -11.269 21.468 -1.540 1.00 87.44 181 MET A N 1
ATOM 1393 C CA . MET A 1 181 ? -11.353 22.770 -0.864 1.00 87.44 181 MET A CA 1
ATOM 1394 C C . MET A 1 181 ? -12.170 22.741 0.432 1.00 87.44 181 MET A C 1
ATOM 1396 O O . MET A 1 181 ? -11.723 23.353 1.405 1.00 87.44 181 MET A O 1
ATOM 1400 N N . PRO A 1 182 ? -13.324 22.049 0.501 1.00 87.38 182 PRO A N 1
ATOM 1401 C CA . PRO A 1 182 ? -14.018 21.836 1.764 1.00 87.38 182 PRO A CA 1
ATOM 1402 C C . PRO A 1 182 ? -13.155 21.105 2.798 1.00 87.38 182 PRO A C 1
ATOM 1404 O O . PRO A 1 182 ? -13.052 21.589 3.923 1.00 87.38 182 PRO A O 1
ATOM 1407 N N . LEU A 1 183 ? -12.482 20.011 2.422 1.00 85.81 183 LEU A N 1
ATOM 1408 C CA . LEU A 1 183 ? -11.610 19.262 3.338 1.00 85.81 183 LEU A CA 1
ATOM 1409 C C . LEU A 1 183 ? -10.501 20.150 3.918 1.00 85.81 183 LEU A C 1
ATOM 1411 O O . LEU A 1 183 ? -10.355 20.234 5.131 1.00 85.81 183 LEU A O 1
ATOM 1415 N N . TYR A 1 184 ? -9.788 20.906 3.078 1.00 84.88 184 TYR A N 1
ATOM 1416 C CA . TYR A 1 184 ? -8.735 21.815 3.550 1.00 84.88 184 TYR A CA 1
ATOM 1417 C C . TYR A 1 184 ? -9.249 22.981 4.407 1.00 84.88 184 TYR A C 1
ATOM 1419 O O . TYR A 1 184 ? -8.478 23.555 5.174 1.00 84.88 184 TYR A O 1
ATOM 1427 N N . ARG A 1 185 ? -10.517 23.388 4.258 1.00 84.38 185 ARG A N 1
ATOM 1428 C CA . ARG A 1 185 ? -11.090 24.526 4.993 1.00 84.38 185 ARG A CA 1
ATOM 1429 C C . ARG A 1 185 ? -11.686 24.127 6.342 1.00 84.38 185 ARG A C 1
ATOM 1431 O O . ARG A 1 185 ? -11.649 24.943 7.260 1.00 84.38 185 ARG A O 1
ATOM 1438 N N . TYR A 1 186 ? -12.299 22.948 6.430 1.00 83.69 186 TYR A N 1
ATOM 1439 C CA . TYR A 1 186 ? -13.112 22.549 7.583 1.00 83.69 186 TYR A CA 1
ATOM 1440 C C . TYR A 1 186 ? -12.463 21.481 8.467 1.00 83.69 186 TYR A C 1
ATOM 1442 O O . TYR A 1 186 ? -12.900 21.319 9.604 1.00 83.69 186 TYR A O 1
ATOM 1450 N N . SER A 1 187 ? -11.446 20.770 7.981 1.00 84.50 187 SER A N 1
ATOM 1451 C CA . SER A 1 187 ? -10.713 19.784 8.778 1.00 84.50 187 SER A CA 1
ATOM 1452 C C . SER A 1 187 ? -9.549 20.427 9.527 1.00 84.50 187 SER A C 1
ATOM 1454 O O . SER A 1 187 ? -8.933 21.377 9.037 1.00 84.50 187 SER A O 1
ATOM 1456 N N . ASP A 1 188 ? -9.223 19.889 10.705 1.00 88.62 188 ASP A N 1
ATOM 1457 C CA . ASP A 1 188 ? -7.982 20.257 11.379 1.00 88.62 188 ASP A CA 1
ATOM 1458 C C . ASP A 1 188 ? -6.770 19.835 10.537 1.00 88.62 188 ASP A C 1
ATOM 1460 O O . ASP A 1 188 ? -6.773 18.801 9.863 1.00 88.62 188 ASP A O 1
ATOM 1464 N N . SER A 1 189 ? -5.721 20.657 10.563 1.00 87.19 189 SER A N 1
ATOM 1465 C CA . SER A 1 189 ? -4.551 20.441 9.715 1.00 87.19 189 SER A CA 1
ATOM 1466 C C . SER A 1 189 ? -3.764 19.196 10.112 1.00 87.19 189 SER A C 1
ATOM 1468 O O . SER A 1 189 ? -3.123 18.613 9.235 1.00 87.19 189 SER A O 1
ATOM 1470 N N . LEU A 1 190 ? -3.745 18.820 11.396 1.00 87.44 190 LEU A N 1
ATOM 1471 C CA . LEU A 1 190 ? -3.023 17.632 11.840 1.00 87.44 190 LEU A CA 1
ATOM 1472 C C . LEU A 1 190 ? -3.822 16.377 11.503 1.00 87.44 190 LEU A C 1
ATOM 1474 O O . LEU A 1 190 ? -3.264 15.475 10.883 1.00 87.44 190 LEU A O 1
ATOM 1478 N N . ASP A 1 191 ? -5.116 16.368 11.826 1.00 85.06 191 ASP A N 1
ATOM 1479 C CA . ASP A 1 191 ? -6.018 15.248 11.532 1.00 85.06 191 ASP A CA 1
ATOM 1480 C C . ASP A 1 191 ? -6.101 14.955 10.029 1.00 85.06 191 ASP A C 1
ATOM 1482 O O . ASP A 1 191 ? -6.082 13.802 9.602 1.00 85.06 191 ASP A O 1
ATOM 1486 N N . LEU A 1 192 ? -6.136 15.997 9.191 1.00 88.12 192 LEU A N 1
ATOM 1487 C CA . LEU A 1 192 ? -6.123 15.823 7.739 1.00 88.12 192 LEU A CA 1
ATOM 1488 C C . LEU A 1 192 ? -4.808 15.203 7.253 1.00 88.12 192 LEU A C 1
ATOM 1490 O O . LEU A 1 192 ? -4.819 14.342 6.371 1.00 88.12 192 LEU A O 1
ATOM 1494 N N . ALA A 1 193 ? -3.674 15.632 7.808 1.00 88.88 193 ALA A N 1
ATOM 1495 C CA . ALA A 1 193 ? -2.368 15.133 7.398 1.00 88.88 193 ALA A CA 1
ATOM 1496 C C . ALA A 1 193 ? -2.134 13.684 7.863 1.00 88.88 193 ALA A C 1
ATOM 1498 O O . ALA A 1 193 ? -1.607 12.874 7.099 1.00 88.88 193 ALA A O 1
ATOM 1499 N N . THR A 1 194 ? -2.571 13.321 9.073 1.00 88.50 194 THR A N 1
ATOM 1500 C CA . THR A 1 194 ? -2.510 11.937 9.573 1.00 88.50 194 THR A CA 1
ATOM 1501 C C . THR A 1 194 ? -3.444 11.021 8.786 1.00 88.50 194 THR A C 1
ATOM 1503 O O . THR A 1 194 ? -3.000 9.972 8.319 1.00 88.50 194 THR A O 1
ATOM 1506 N N . ALA A 1 195 ? -4.683 11.446 8.522 1.00 88.94 195 ALA A N 1
ATOM 1507 C CA . ALA A 1 195 ? -5.623 10.684 7.701 1.00 88.94 195 ALA A CA 1
ATOM 1508 C C . ALA A 1 195 ? -5.116 10.487 6.265 1.00 88.94 195 ALA A C 1
ATOM 1510 O O . ALA A 1 195 ? -5.201 9.392 5.704 1.00 88.94 195 ALA A O 1
ATOM 1511 N N . THR A 1 196 ? -4.520 11.528 5.674 1.00 91.19 196 THR A N 1
ATOM 1512 C CA . THR A 1 196 ? -3.884 11.435 4.351 1.00 91.19 196 THR A CA 1
ATOM 1513 C C . THR A 1 196 ? -2.732 10.435 4.376 1.00 91.19 196 THR A C 1
ATOM 1515 O O . THR A 1 196 ? -2.627 9.600 3.475 1.00 91.19 196 THR A O 1
ATOM 1518 N N . LEU A 1 197 ? -1.898 10.453 5.418 1.00 92.19 197 LEU A N 1
ATOM 1519 C CA . LEU A 1 197 ? -0.808 9.496 5.569 1.00 92.19 197 LEU A CA 1
ATOM 1520 C C . LEU A 1 197 ? -1.319 8.052 5.680 1.00 92.19 197 LEU A C 1
ATOM 1522 O O . LEU A 1 197 ? -0.801 7.190 4.969 1.00 92.19 197 LEU A O 1
ATOM 1526 N N . HIS A 1 198 ? -2.333 7.782 6.508 1.00 91.50 198 HIS A N 1
ATOM 1527 C CA . HIS A 1 198 ? -2.928 6.446 6.645 1.00 91.50 198 HIS A CA 1
ATOM 1528 C C . HIS A 1 198 ? -3.531 5.955 5.326 1.00 91.50 198 HIS A C 1
ATOM 1530 O O . HIS A 1 198 ? -3.266 4.829 4.896 1.00 91.50 198 HIS A O 1
ATOM 1536 N N . LEU A 1 199 ? -4.270 6.822 4.629 1.00 93.19 199 LEU A N 1
ATOM 1537 C CA . LEU A 1 199 ? -4.850 6.516 3.325 1.00 93.19 199 LEU A CA 1
ATOM 1538 C C . LEU A 1 199 ? -3.769 6.168 2.295 1.00 93.19 199 LEU A C 1
ATOM 1540 O O . LEU A 1 199 ? -3.853 5.143 1.615 1.00 93.19 199 LEU A O 1
ATOM 1544 N N . TYR A 1 200 ? -2.725 6.994 2.189 1.00 94.12 200 TYR A N 1
ATOM 1545 C CA . TYR A 1 200 ? -1.625 6.744 1.261 1.00 94.12 200 TYR A CA 1
ATOM 1546 C C . TYR A 1 200 ? -0.784 5.525 1.660 1.00 94.12 200 TYR A C 1
ATOM 1548 O O . TYR A 1 200 ? -0.280 4.825 0.778 1.00 94.12 200 TYR A O 1
ATOM 1556 N N . ALA A 1 201 ? -0.655 5.221 2.952 1.00 93.31 201 ALA A N 1
ATOM 1557 C CA . ALA A 1 201 ? -0.012 4.002 3.435 1.00 93.31 201 ALA A CA 1
ATOM 1558 C C . ALA A 1 201 ? -0.789 2.745 3.012 1.00 93.31 201 ALA A C 1
ATOM 1560 O O . ALA A 1 201 ? -0.175 1.822 2.478 1.00 93.31 201 ALA A O 1
ATOM 1561 N N . ALA A 1 202 ? -2.119 2.750 3.141 1.00 93.81 202 ALA A N 1
ATOM 1562 C CA . ALA A 1 202 ? -2.982 1.652 2.708 1.00 93.81 202 ALA A CA 1
ATOM 1563 C C . ALA A 1 202 ? -2.920 1.420 1.189 1.00 93.81 202 ALA A C 1
ATOM 1565 O O . ALA A 1 202 ? -2.593 0.323 0.735 1.00 93.81 202 ALA A O 1
ATOM 1566 N N . ILE A 1 203 ? -3.167 2.456 0.376 1.00 94.94 203 ILE A N 1
ATOM 1567 C CA . ILE A 1 203 ? -3.233 2.295 -1.091 1.00 94.94 203 ILE A CA 1
ATOM 1568 C C . ILE A 1 203 ? -1.869 1.998 -1.728 1.00 94.94 203 ILE A C 1
ATOM 1570 O O . ILE A 1 203 ? -1.805 1.463 -2.834 1.00 94.94 203 ILE A O 1
ATOM 1574 N N . SER A 1 204 ? -0.772 2.382 -1.068 1.00 95.06 204 SER A N 1
ATOM 1575 C CA . SER A 1 204 ? 0.584 2.120 -1.559 1.00 95.06 204 SER A CA 1
ATOM 1576 C C . SER A 1 204 ? 1.093 0.728 -1.200 1.00 95.06 204 SER A C 1
ATOM 1578 O O . SER A 1 204 ? 2.121 0.313 -1.741 1.00 95.06 204 SER A O 1
ATOM 1580 N N . ASN A 1 205 ? 0.398 -0.017 -0.335 1.00 94.75 205 ASN A N 1
ATOM 1581 C CA . ASN A 1 205 ? 0.785 -1.383 -0.027 1.00 94.75 205 ASN A CA 1
ATOM 1582 C C . ASN A 1 205 ? 0.579 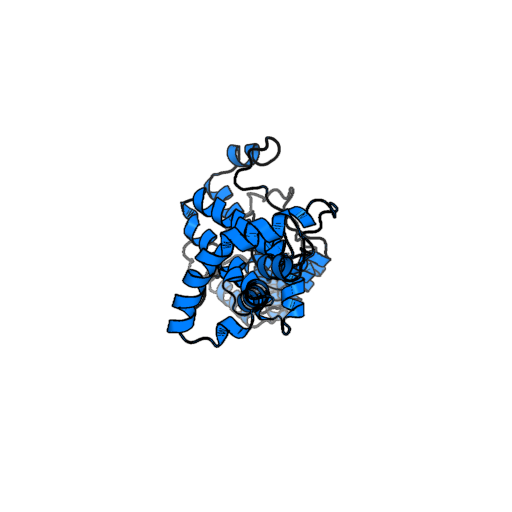-2.286 -1.266 1.00 94.75 205 ASN A C 1
ATOM 1584 O O . ASN A 1 205 ? -0.543 -2.370 -1.777 1.00 94.75 205 ASN A O 1
ATOM 1588 N N . PRO A 1 206 ? 1.626 -2.991 -1.749 1.00 93.56 206 PRO A N 1
ATOM 1589 C CA . PRO A 1 206 ? 1.515 -3.933 -2.862 1.00 93.56 206 PRO A CA 1
ATOM 1590 C C . PRO A 1 206 ? 0.424 -4.977 -2.703 1.00 93.56 206 PRO A C 1
ATOM 1592 O O . PRO A 1 206 ? -0.251 -5.305 -3.675 1.00 93.56 206 PRO A O 1
ATOM 1595 N N . VAL A 1 207 ? 0.216 -5.457 -1.479 1.00 92.44 207 VAL A N 1
ATOM 1596 C CA . VAL A 1 207 ? -0.805 -6.460 -1.173 1.00 92.44 207 VAL A CA 1
ATOM 1597 C C . VAL A 1 207 ? -2.195 -5.942 -1.552 1.00 92.44 207 VAL A C 1
ATOM 1599 O O . VAL A 1 207 ? -2.971 -6.671 -2.158 1.00 92.44 207 VAL A O 1
ATOM 1602 N N . TYR A 1 208 ? -2.483 -4.668 -1.275 1.00 93.62 208 TYR A N 1
ATOM 1603 C CA . TYR A 1 208 ? -3.771 -4.051 -1.577 1.00 93.62 208 TYR A CA 1
ATOM 1604 C C . TYR A 1 208 ? -3.971 -3.818 -3.078 1.00 93.62 208 TYR A C 1
ATOM 1606 O O . TYR A 1 208 ? -4.949 -4.286 -3.663 1.00 93.62 208 TYR A O 1
ATOM 1614 N N . PHE A 1 209 ? -3.050 -3.112 -3.741 1.00 92.44 209 PHE A N 1
ATOM 1615 C CA . PHE A 1 209 ? -3.306 -2.706 -5.125 1.00 92.44 209 PHE A CA 1
ATOM 1616 C C . PHE A 1 209 ? -3.220 -3.864 -6.130 1.00 92.44 209 PHE A C 1
ATOM 1618 O O . PHE A 1 209 ? -3.759 -3.733 -7.229 1.00 92.44 209 PHE A O 1
ATOM 1625 N N . ILE A 1 210 ? -2.610 -5.003 -5.783 1.00 92.62 210 ILE A N 1
ATOM 1626 C CA . ILE A 1 210 ? -2.682 -6.226 -6.605 1.00 92.62 210 ILE A CA 1
ATOM 1627 C C . ILE A 1 210 ? -4.127 -6.735 -6.717 1.00 92.62 210 ILE A C 1
ATOM 1629 O O . ILE A 1 210 ? -4.513 -7.197 -7.786 1.00 92.62 210 ILE A O 1
ATOM 1633 N N . TYR A 1 211 ? -4.935 -6.614 -5.658 1.00 90.00 211 TYR A N 1
ATOM 1634 C CA . TYR A 1 211 ? -6.352 -6.992 -5.703 1.00 90.00 211 TYR A CA 1
ATOM 1635 C C . TYR A 1 211 ? -7.199 -6.007 -6.509 1.00 90.00 211 TYR A C 1
ATOM 1637 O O . TYR A 1 211 ? -8.117 -6.406 -7.221 1.00 90.00 211 TYR A O 1
ATOM 1645 N N . VAL A 1 212 ? -6.906 -4.712 -6.384 1.00 88.88 212 VAL A N 1
ATOM 1646 C CA . VAL A 1 212 ? -7.769 -3.649 -6.922 1.00 88.88 212 VAL A CA 1
ATOM 1647 C C . VAL A 1 212 ? -7.463 -3.324 -8.385 1.00 88.88 212 VAL A C 1
ATOM 1649 O O . VAL A 1 212 ? -8.334 -2.846 -9.111 1.00 88.88 212 VAL A O 1
ATOM 1652 N N . THR A 1 213 ? -6.230 -3.548 -8.845 1.00 89.12 213 THR A N 1
ATOM 1653 C CA . THR A 1 213 ? -5.760 -3.024 -10.136 1.00 89.12 213 THR A CA 1
ATOM 1654 C C . THR A 1 213 ? -5.483 -4.122 -11.155 1.00 89.12 213 THR A C 1
ATOM 1656 O O . THR A 1 213 ? -4.939 -5.173 -10.838 1.00 89.12 213 THR A O 1
ATOM 1659 N N . CYS A 1 214 ? -5.804 -3.857 -12.424 1.00 86.94 214 CYS A N 1
ATOM 1660 C CA . CYS A 1 214 ? -5.480 -4.773 -13.522 1.00 86.94 214 CYS A CA 1
ATOM 1661 C C . CYS A 1 214 ? -4.025 -4.640 -14.012 1.00 86.94 214 CYS A C 1
ATOM 1663 O O . CYS A 1 214 ? -3.493 -5.572 -14.606 1.00 86.94 214 CYS A O 1
ATOM 1665 N N . ASP A 1 215 ? -3.396 -3.475 -13.809 1.00 90.19 215 ASP A N 1
ATOM 1666 C CA . ASP A 1 215 ? -2.012 -3.194 -14.213 1.00 90.19 215 ASP A CA 1
ATOM 1667 C C . ASP A 1 215 ? -1.201 -2.650 -13.023 1.00 90.19 215 ASP A C 1
ATOM 1669 O O . ASP A 1 215 ? -1.118 -1.428 -12.824 1.00 90.19 215 ASP A O 1
ATOM 1673 N N . PRO A 1 216 ? -0.597 -3.544 -12.218 1.00 92.88 216 PRO A N 1
ATOM 1674 C CA . PRO A 1 216 ? 0.058 -3.163 -10.971 1.00 92.88 216 PRO A CA 1
ATOM 1675 C C . PRO A 1 216 ? 1.319 -2.318 -11.195 1.00 92.88 216 PRO A C 1
ATOM 1677 O O . PRO A 1 216 ? 1.641 -1.487 -10.351 1.00 92.88 216 PRO A O 1
ATOM 1680 N N . ILE A 1 217 ? 2.020 -2.461 -12.331 1.00 93.00 217 ILE A N 1
ATOM 1681 C CA . ILE A 1 217 ? 3.208 -1.639 -12.633 1.00 93.00 217 ILE A CA 1
ATOM 1682 C C . ILE A 1 217 ? 2.791 -0.201 -12.944 1.00 93.00 217 ILE A C 1
ATOM 1684 O O . ILE A 1 217 ? 3.386 0.744 -12.423 1.00 93.00 217 ILE A O 1
ATOM 1688 N N . HIS A 1 218 ? 1.757 -0.017 -13.771 1.00 91.25 218 HIS A N 1
ATOM 1689 C CA . HIS A 1 218 ? 1.249 1.322 -14.062 1.00 91.25 218 HIS A CA 1
ATOM 1690 C C . HIS A 1 218 ? 0.738 2.013 -12.793 1.00 91.25 218 HIS A C 1
ATOM 1692 O O . HIS A 1 218 ? 1.071 3.175 -12.541 1.00 91.25 218 HIS A O 1
ATOM 1698 N N . TYR A 1 219 ? -0.022 1.288 -11.966 1.00 93.44 219 TYR A N 1
ATOM 1699 C CA . TYR A 1 219 ? -0.499 1.817 -10.692 1.00 93.44 219 TYR A CA 1
ATOM 1700 C C . TYR A 1 219 ? 0.657 2.178 -9.752 1.00 93.44 219 TYR A C 1
ATOM 1702 O O . TYR A 1 219 ? 0.668 3.281 -9.203 1.00 93.44 219 TYR A O 1
ATOM 1710 N N . ALA A 1 220 ? 1.668 1.310 -9.637 1.00 94.81 220 ALA A N 1
ATOM 1711 C CA . ALA A 1 220 ? 2.857 1.559 -8.829 1.00 94.81 220 ALA A CA 1
ATOM 1712 C C . ALA A 1 220 ? 3.563 2.867 -9.230 1.00 94.81 220 ALA A C 1
ATOM 1714 O O . ALA A 1 220 ? 3.861 3.698 -8.371 1.00 94.81 220 ALA A O 1
ATOM 1715 N N . PHE A 1 221 ? 3.760 3.112 -10.530 1.00 94.12 221 PHE A N 1
ATOM 1716 C CA . PHE A 1 221 ? 4.387 4.351 -11.013 1.00 94.12 221 PHE A CA 1
ATOM 1717 C C . PHE A 1 221 ? 3.538 5.590 -10.700 1.00 94.12 221 PHE A C 1
ATOM 1719 O O . PHE A 1 221 ? 4.057 6.613 -10.242 1.00 94.12 221 PHE A O 1
ATOM 1726 N N . LYS A 1 222 ? 2.216 5.488 -10.884 1.00 93.12 222 LYS A N 1
ATOM 1727 C CA . LYS A 1 222 ? 1.262 6.564 -10.582 1.00 93.12 222 LYS A CA 1
ATOM 1728 C C . LYS A 1 222 ? 1.256 6.916 -9.091 1.00 93.12 222 LYS A C 1
ATOM 1730 O O . LYS A 1 222 ? 1.320 8.102 -8.754 1.00 93.12 222 LYS A O 1
ATOM 1735 N N . ILE A 1 223 ? 1.196 5.921 -8.203 1.00 94.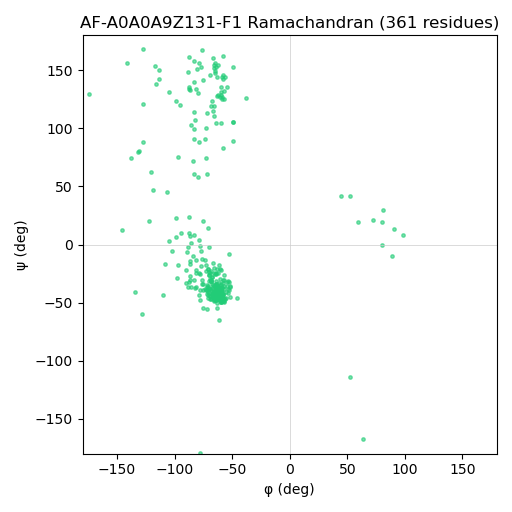75 223 ILE A N 1
ATOM 1736 C CA . ILE A 1 223 ? 1.183 6.146 -6.749 1.00 94.75 223 ILE A CA 1
ATOM 1737 C C . ILE A 1 223 ? 2.544 6.637 -6.255 1.00 94.75 223 ILE A C 1
ATOM 1739 O O . ILE A 1 223 ? 2.584 7.564 -5.449 1.00 94.75 223 ILE A O 1
ATOM 1743 N N . HIS A 1 224 ? 3.652 6.117 -6.797 1.00 95.81 224 HIS A N 1
ATOM 1744 C CA . HIS A 1 224 ? 4.992 6.594 -6.465 1.00 95.81 224 HIS A CA 1
ATOM 1745 C C . HIS A 1 224 ? 5.119 8.094 -6.741 1.00 95.81 224 HIS A C 1
ATOM 1747 O O . HIS A 1 224 ? 5.539 8.852 -5.869 1.00 95.81 224 HIS A O 1
ATOM 1753 N N . HIS A 1 225 ? 4.694 8.547 -7.923 1.00 94.50 225 HIS A N 1
ATOM 1754 C CA . HIS A 1 225 ? 4.718 9.970 -8.254 1.00 94.50 225 HIS A CA 1
ATOM 1755 C C . HIS A 1 225 ? 3.867 10.802 -7.289 1.00 94.50 225 HIS A C 1
ATOM 1757 O O . HIS A 1 225 ? 4.303 11.867 -6.858 1.00 94.50 225 HIS A O 1
ATOM 1763 N N . ARG A 1 226 ? 2.666 10.334 -6.920 1.00 95.00 226 ARG A N 1
ATOM 1764 C CA . ARG A 1 226 ? 1.817 11.038 -5.943 1.00 95.00 226 ARG A CA 1
ATOM 1765 C C . ARG A 1 226 ? 2.484 11.140 -4.570 1.00 95.00 226 ARG A C 1
ATOM 1767 O O . ARG A 1 226 ? 2.474 12.222 -3.993 1.00 95.00 226 ARG A O 1
ATOM 1774 N N . LEU A 1 227 ? 3.116 10.070 -4.091 1.00 95.50 227 LEU A N 1
ATOM 1775 C CA . LEU A 1 227 ? 3.859 10.062 -2.826 1.00 95.50 227 LEU A CA 1
ATOM 1776 C C . LEU A 1 227 ? 5.050 11.030 -2.856 1.00 95.50 227 LEU A C 1
ATOM 1778 O O . LEU A 1 227 ? 5.269 11.768 -1.900 1.00 95.50 227 LEU A O 1
ATOM 1782 N N . VAL A 1 228 ? 5.793 11.086 -3.965 1.00 95.06 228 VAL A N 1
ATOM 1783 C CA . VAL A 1 228 ? 6.904 12.040 -4.137 1.00 95.06 228 VAL A CA 1
ATOM 1784 C C . VAL A 1 228 ? 6.404 13.488 -4.182 1.00 95.06 228 VAL A C 1
ATOM 1786 O O . VAL A 1 228 ? 7.079 14.383 -3.670 1.00 95.06 228 VAL A O 1
ATOM 1789 N N . THR A 1 229 ? 5.233 13.745 -4.769 1.00 94.44 229 THR A N 1
ATOM 1790 C CA . THR A 1 229 ? 4.588 15.065 -4.709 1.00 94.44 229 THR A CA 1
ATOM 1791 C C . THR A 1 229 ? 4.169 15.410 -3.277 1.00 94.44 229 THR A C 1
ATOM 1793 O O . THR A 1 229 ? 4.527 16.484 -2.796 1.00 94.44 229 THR A O 1
ATOM 1796 N N . LEU A 1 230 ? 3.506 14.498 -2.557 1.00 93.44 230 LEU A N 1
ATOM 1797 C CA . LEU A 1 230 ? 3.117 14.700 -1.152 1.00 93.44 230 LEU A CA 1
ATOM 1798 C C . LEU A 1 230 ? 4.312 14.980 -0.252 1.00 93.44 230 LEU A C 1
ATOM 1800 O O . LEU A 1 230 ? 4.276 15.917 0.535 1.00 93.44 230 LEU A O 1
ATOM 1804 N N . ALA A 1 231 ? 5.413 14.255 -0.437 1.00 95.06 231 ALA A N 1
ATOM 1805 C CA . ALA A 1 231 ? 6.657 14.476 0.293 1.00 95.06 231 ALA A CA 1
ATOM 1806 C C . ALA A 1 231 ? 7.211 15.911 0.144 1.00 95.06 231 ALA A C 1
ATOM 1808 O O . ALA A 1 231 ? 7.944 16.390 1.014 1.00 95.06 231 ALA A O 1
ATOM 1809 N N . LYS A 1 232 ? 6.884 16.605 -0.957 1.00 94.31 232 LYS A N 1
ATOM 1810 C CA . LYS A 1 232 ? 7.259 18.009 -1.193 1.00 94.31 232 LYS A CA 1
ATOM 1811 C C . LYS A 1 232 ? 6.260 18.992 -0.578 1.00 94.31 232 LYS A C 1
ATOM 1813 O O . LYS A 1 232 ? 6.695 20.043 -0.104 1.00 94.31 232 LYS A O 1
ATOM 1818 N N . LEU A 1 233 ? 4.967 18.663 -0.604 1.00 91.56 233 LEU A N 1
ATOM 1819 C CA . LEU A 1 233 ? 3.886 19.488 -0.054 1.00 91.56 233 LEU A CA 1
ATOM 1820 C C . LEU A 1 233 ? 3.858 19.423 1.482 1.00 91.56 233 LEU A C 1
ATOM 1822 O O . LEU A 1 233 ? 3.975 20.445 2.155 1.00 91.56 233 LEU A O 1
ATOM 1826 N N . GLU A 1 234 ? 3.792 18.216 2.040 1.00 90.44 234 GLU A N 1
ATOM 1827 C CA . GLU A 1 234 ? 3.682 17.931 3.471 1.00 90.44 234 GLU A CA 1
ATOM 1828 C C . GLU A 1 234 ? 5.051 17.613 4.079 1.00 90.44 234 GLU A C 1
ATOM 1830 O O . GLU A 1 234 ? 5.406 16.472 4.389 1.00 90.44 234 GLU A O 1
ATOM 1835 N N . LYS A 1 235 ? 5.852 18.663 4.272 1.00 89.56 235 LYS A N 1
ATOM 1836 C CA . LYS A 1 235 ? 7.214 18.543 4.818 1.00 89.56 235 LYS A CA 1
ATOM 1837 C C . LYS A 1 235 ? 7.320 17.763 6.142 1.00 89.56 235 LYS A C 1
ATOM 1839 O O . LYS A 1 235 ? 8.296 17.020 6.256 1.00 89.56 235 LYS A O 1
ATOM 1844 N N . PRO A 1 236 ? 6.392 17.884 7.118 1.00 89.94 236 PRO A N 1
ATOM 1845 C CA . PRO A 1 236 ? 6.500 17.153 8.385 1.00 89.94 236 PRO A CA 1
ATOM 1846 C C . PRO A 1 236 ? 6.528 15.627 8.212 1.00 89.94 236 PRO A C 1
ATOM 1848 O O . PRO A 1 236 ? 7.307 14.950 8.877 1.00 89.94 236 PRO A O 1
ATOM 1851 N N . PHE A 1 237 ? 5.756 15.091 7.261 1.00 89.69 237 PHE A N 1
ATOM 1852 C CA . PHE A 1 237 ? 5.627 13.648 7.015 1.00 89.69 237 PHE A CA 1
ATOM 1853 C C . PHE A 1 237 ? 6.491 13.138 5.855 1.00 89.69 237 PHE A C 1
ATOM 1855 O O . PHE A 1 237 ? 6.435 11.961 5.494 1.00 89.69 237 PHE A O 1
ATOM 1862 N N . ARG A 1 238 ? 7.353 13.995 5.292 1.00 92.19 238 ARG A N 1
ATOM 1863 C CA . ARG A 1 238 ? 8.205 13.697 4.130 1.00 92.19 238 ARG A CA 1
ATOM 1864 C C . ARG A 1 238 ? 8.920 12.345 4.214 1.00 92.19 238 ARG A C 1
ATOM 1866 O O . ARG A 1 238 ? 8.917 11.592 3.244 1.00 92.19 238 ARG A O 1
ATOM 1873 N N . CYS A 1 239 ? 9.520 12.032 5.363 1.00 93.00 239 CYS A N 1
ATOM 1874 C CA . CYS A 1 239 ? 10.271 10.789 5.561 1.00 93.00 239 CYS A CA 1
ATOM 1875 C C . CYS A 1 239 ? 9.384 9.540 5.401 1.00 93.00 239 CYS A C 1
ATOM 1877 O O . CYS A 1 239 ? 9.822 8.540 4.829 1.00 93.00 239 CYS A O 1
ATOM 1879 N N . PHE A 1 240 ? 8.129 9.590 5.859 1.00 92.88 240 PHE A N 1
ATOM 1880 C CA . PHE A 1 240 ? 7.182 8.486 5.701 1.00 92.88 240 PHE A CA 1
ATOM 1881 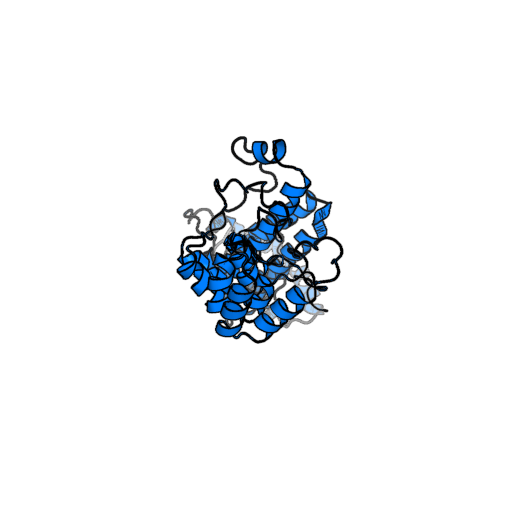C C . PHE A 1 240 ? 6.791 8.301 4.234 1.00 92.88 240 PHE A C 1
ATOM 1883 O O . PHE A 1 240 ? 6.895 7.191 3.710 1.00 92.88 240 PHE A O 1
ATOM 1890 N N . TYR A 1 241 ? 6.458 9.388 3.535 1.00 95.31 241 TYR A N 1
ATOM 1891 C CA . TYR A 1 241 ? 6.123 9.330 2.111 1.00 95.31 241 TYR A CA 1
ATOM 1892 C C . TYR A 1 241 ? 7.283 8.828 1.245 1.00 95.31 241 TYR A C 1
ATOM 1894 O O . TYR A 1 241 ? 7.074 7.985 0.376 1.00 95.31 241 TYR A O 1
ATOM 1902 N N . GLU A 1 242 ? 8.518 9.267 1.503 1.00 94.62 242 GLU A N 1
ATOM 1903 C CA . GLU A 1 242 ? 9.704 8.775 0.787 1.00 94.62 242 GLU A CA 1
ATOM 1904 C C . GLU A 1 242 ? 9.951 7.275 1.040 1.00 94.62 242 GLU A C 1
ATOM 1906 O O . GLU A 1 242 ? 10.318 6.537 0.119 1.00 94.62 242 GLU A O 1
ATOM 1911 N N . LYS A 1 243 ? 9.705 6.786 2.265 1.00 94.62 243 LYS A N 1
ATOM 1912 C CA . LYS A 1 243 ? 9.775 5.348 2.582 1.00 94.62 243 LYS A CA 1
ATOM 1913 C C . LYS A 1 243 ? 8.723 4.545 1.813 1.00 94.62 243 LYS A C 1
ATOM 1915 O O . LYS A 1 243 ? 9.077 3.515 1.235 1.00 94.62 243 LYS A O 1
ATOM 1920 N N . LEU A 1 244 ? 7.472 5.010 1.775 1.00 94.81 244 LEU A N 1
ATOM 1921 C CA . LEU A 1 244 ? 6.391 4.372 1.011 1.00 94.81 244 LEU A CA 1
ATOM 1922 C C . LEU A 1 244 ? 6.700 4.383 -0.495 1.00 94.81 244 LEU A C 1
ATOM 1924 O O . LEU A 1 244 ? 6.623 3.346 -1.153 1.00 94.81 244 LEU A O 1
ATOM 1928 N N . ALA A 1 245 ? 7.157 5.518 -1.030 1.00 95.62 245 ALA A N 1
ATOM 1929 C CA . ALA A 1 245 ? 7.497 5.671 -2.445 1.00 95.62 245 ALA A CA 1
ATOM 1930 C C . ALA A 1 245 ? 8.594 4.690 -2.885 1.00 95.62 245 ALA A C 1
ATOM 1932 O O . ALA A 1 245 ? 8.487 4.070 -3.948 1.00 95.62 245 ALA A O 1
ATOM 1933 N N . ARG A 1 246 ? 9.627 4.506 -2.053 1.00 94.75 246 ARG A N 1
ATOM 1934 C CA . ARG A 1 246 ? 10.704 3.536 -2.294 1.00 94.75 246 ARG A CA 1
ATOM 1935 C C . ARG A 1 246 ? 10.197 2.094 -2.288 1.00 94.75 246 ARG A C 1
ATOM 1937 O O . ARG A 1 246 ? 10.625 1.304 -3.120 1.00 94.75 246 ARG A O 1
ATOM 1944 N N . ARG A 1 247 ? 9.272 1.737 -1.391 1.00 93.75 247 ARG A N 1
ATOM 1945 C CA . ARG A 1 247 ? 8.671 0.390 -1.369 1.00 93.75 247 ARG A CA 1
ATOM 1946 C C . ARG A 1 247 ? 7.906 0.085 -2.654 1.00 93.75 247 ARG A C 1
ATOM 1948 O O . ARG A 1 247 ? 8.085 -0.992 -3.215 1.00 93.75 247 ARG A O 1
ATOM 1955 N N . VAL A 1 248 ? 7.117 1.039 -3.143 1.00 95.62 248 VAL A N 1
ATOM 1956 C CA . VAL A 1 248 ? 6.358 0.868 -4.390 1.00 95.62 248 VAL A CA 1
ATOM 1957 C C . VAL A 1 248 ? 7.275 0.771 -5.614 1.00 95.62 248 VAL A C 1
ATOM 1959 O O . VAL A 1 248 ? 7.077 -0.091 -6.469 1.00 95.62 248 VAL A O 1
ATOM 1962 N N . SER A 1 249 ? 8.308 1.613 -5.686 1.00 94.19 249 SER A N 1
ATOM 1963 C CA . SER A 1 249 ? 9.312 1.549 -6.758 1.00 94.19 249 SER A CA 1
ATOM 1964 C C . SER A 1 249 ? 10.034 0.193 -6.757 1.00 94.19 249 SER A C 1
ATOM 1966 O O . SER A 1 249 ? 10.127 -0.473 -7.794 1.00 94.19 249 SER A O 1
ATOM 1968 N N . LYS A 1 250 ? 10.432 -0.287 -5.570 1.00 95.12 250 LYS A N 1
ATOM 1969 C CA . LYS A 1 250 ? 11.066 -1.596 -5.405 1.00 95.12 250 LYS A CA 1
ATOM 1970 C C . LYS A 1 250 ? 10.141 -2.733 -5.823 1.00 95.12 250 LYS A C 1
ATOM 1972 O O . LYS A 1 250 ? 10.603 -3.665 -6.470 1.00 95.12 250 LYS A O 1
ATOM 1977 N N . PHE A 1 251 ? 8.849 -2.655 -5.503 1.00 95.31 251 PHE A N 1
ATOM 1978 C CA . PHE A 1 251 ? 7.867 -3.642 -5.951 1.00 95.31 251 PHE A CA 1
ATOM 1979 C C . PHE A 1 251 ? 7.850 -3.769 -7.481 1.00 95.31 251 PHE A C 1
ATOM 1981 O O . PHE A 1 251 ? 7.931 -4.883 -7.994 1.00 95.31 251 PHE A O 1
ATOM 1988 N N . ALA A 1 252 ? 7.815 -2.653 -8.217 1.00 94.06 252 ALA A N 1
ATOM 1989 C CA . ALA A 1 252 ? 7.814 -2.692 -9.679 1.00 94.06 252 ALA A CA 1
ATOM 1990 C C . ALA A 1 252 ? 9.106 -3.310 -10.246 1.00 94.06 252 ALA A C 1
ATOM 1992 O O . ALA A 1 252 ? 9.051 -4.089 -11.200 1.00 94.06 252 ALA A O 1
ATOM 1993 N N . ALA A 1 253 ? 10.262 -3.007 -9.643 1.00 94.25 253 ALA A N 1
ATOM 1994 C CA . ALA A 1 253 ? 11.540 -3.622 -10.008 1.00 94.25 253 ALA A CA 1
ATOM 1995 C C . ALA A 1 253 ? 11.568 -5.134 -9.707 1.00 94.25 253 ALA A C 1
ATOM 1997 O O . ALA A 1 253 ? 12.018 -5.919 -10.545 1.00 94.25 253 ALA A O 1
ATOM 1998 N N . CYS A 1 254 ? 11.040 -5.548 -8.551 1.00 94.50 254 CYS A N 1
ATOM 1999 C CA . CYS A 1 254 ? 10.908 -6.954 -8.169 1.00 94.50 254 CYS A CA 1
ATOM 2000 C C . CYS A 1 254 ? 9.961 -7.715 -9.105 1.00 94.50 254 CYS A C 1
ATOM 2002 O O . CYS A 1 254 ? 10.274 -8.821 -9.525 1.00 94.50 254 CYS A O 1
ATOM 2004 N N . LEU A 1 255 ? 8.842 -7.124 -9.527 1.00 93.19 255 LEU A N 1
ATOM 2005 C CA . LEU A 1 255 ? 7.915 -7.814 -10.429 1.00 93.19 255 LEU A CA 1
ATOM 2006 C C . LEU A 1 255 ? 8.587 -8.195 -11.759 1.00 93.19 255 LEU A C 1
ATOM 2008 O O . LEU A 1 255 ? 8.379 -9.291 -12.272 1.00 93.19 255 LEU A O 1
ATOM 2012 N N . VAL A 1 256 ? 9.453 -7.327 -12.291 1.00 93.00 256 VAL A N 1
ATOM 2013 C CA . VAL A 1 256 ? 10.235 -7.637 -13.501 1.00 93.00 256 VAL A CA 1
ATOM 2014 C C . VAL A 1 256 ? 11.427 -8.544 -13.208 1.00 93.00 256 VAL A C 1
ATOM 2016 O O . VAL A 1 256 ? 11.882 -9.277 -14.091 1.00 93.00 256 VAL A O 1
ATOM 2019 N N . SER A 1 257 ? 11.944 -8.544 -11.976 1.00 93.19 257 SER A N 1
ATOM 2020 C CA . SER A 1 257 ? 12.965 -9.513 -11.577 1.00 93.19 257 SER A CA 1
ATOM 2021 C C . SER A 1 257 ? 12.453 -10.945 -11.602 1.00 93.19 257 SER A C 1
ATOM 2023 O O . SER A 1 257 ? 13.266 -11.835 -11.833 1.00 93.19 257 SER A O 1
ATOM 2025 N N . GLU A 1 258 ? 11.148 -11.167 -11.467 1.00 94.31 258 GLU A N 1
ATOM 2026 C CA . GLU A 1 258 ? 10.544 -12.502 -11.520 1.00 94.31 258 GLU A CA 1
ATOM 2027 C C . GLU A 1 258 ? 10.302 -13.031 -12.947 1.00 94.31 258 GLU A C 1
ATOM 2029 O O . GLU A 1 258 ? 10.118 -14.232 -13.121 1.00 94.31 258 GLU A O 1
ATOM 2034 N N . CYS A 1 259 ? 10.381 -12.197 -13.994 1.00 94.31 259 CYS A N 1
ATOM 2035 C CA . CYS A 1 259 ? 10.226 -12.662 -15.382 1.00 94.31 259 CYS A CA 1
ATOM 2036 C C . CYS A 1 259 ? 11.321 -13.673 -15.761 1.00 94.31 259 CYS A C 1
ATOM 2038 O O . CYS A 1 259 ? 12.515 -13.392 -15.607 1.00 94.31 259 CYS A O 1
ATOM 2040 N N . LEU A 1 260 ? 10.952 -14.836 -16.290 1.00 92.62 260 LEU A N 1
ATOM 2041 C CA . LEU A 1 260 ? 11.883 -15.934 -16.571 1.00 92.62 260 LEU A CA 1
ATOM 2042 C C . LEU A 1 260 ? 12.523 -15.818 -17.954 1.00 92.62 260 LEU A C 1
ATOM 2044 O O . LEU A 1 260 ? 13.675 -16.213 -18.140 1.00 92.62 260 LEU A O 1
ATOM 2048 N N . THR A 1 261 ? 11.792 -15.262 -18.918 1.00 93.81 261 THR A N 1
ATOM 2049 C CA . THR A 1 261 ? 12.225 -15.171 -20.315 1.00 93.81 261 THR A CA 1
ATOM 2050 C C . THR A 1 261 ? 12.384 -13.725 -20.778 1.00 93.81 261 THR A C 1
ATOM 2052 O O . THR A 1 261 ? 11.735 -12.808 -20.277 1.00 93.81 261 THR A O 1
ATOM 2055 N N . THR A 1 262 ? 13.242 -13.502 -21.778 1.00 90.75 262 THR A N 1
ATOM 2056 C CA . THR A 1 262 ? 13.379 -12.187 -22.432 1.00 90.75 262 THR A CA 1
ATOM 2057 C C . THR A 1 262 ? 12.075 -11.752 -23.092 1.00 90.75 262 THR A C 1
ATOM 2059 O O . THR A 1 262 ? 11.754 -10.572 -23.061 1.00 90.75 262 THR A O 1
ATOM 2062 N N . ASN A 1 263 ? 11.298 -12.708 -23.610 1.00 91.50 263 ASN A N 1
ATOM 2063 C CA . ASN A 1 263 ? 9.992 -12.459 -24.214 1.00 91.50 263 ASN A CA 1
ATOM 2064 C C . ASN A 1 263 ? 8.980 -11.936 -23.185 1.00 91.50 263 ASN A C 1
ATOM 2066 O O . ASN A 1 263 ? 8.246 -11.005 -23.484 1.00 91.50 263 ASN A O 1
ATOM 2070 N N . GLU A 1 264 ? 8.946 -12.485 -21.965 1.00 93.69 264 GLU A N 1
ATOM 2071 C CA . GLU A 1 264 ? 8.095 -11.952 -20.888 1.00 93.69 264 GLU A CA 1
ATOM 2072 C C . GLU A 1 264 ? 8.475 -10.517 -20.526 1.00 93.69 264 GLU A C 1
ATOM 2074 O O . GLU A 1 264 ? 7.602 -9.661 -20.403 1.00 93.69 264 GLU A O 1
ATOM 2079 N N . VAL A 1 265 ? 9.775 -10.233 -20.407 1.00 92.69 265 VAL A N 1
ATOM 2080 C CA . VAL A 1 265 ? 10.260 -8.868 -20.150 1.00 92.69 265 VAL A CA 1
ATOM 2081 C C . VAL A 1 265 ? 9.866 -7.940 -21.299 1.00 92.69 265 VAL A C 1
ATOM 2083 O O . VAL A 1 265 ? 9.403 -6.828 -21.058 1.00 92.69 265 VAL A O 1
ATOM 2086 N N . GLU A 1 266 ? 9.996 -8.394 -22.545 1.00 91.00 266 GLU A N 1
ATOM 2087 C CA . GLU A 1 266 ? 9.581 -7.639 -23.725 1.00 91.00 266 GLU A CA 1
ATOM 2088 C C . GLU A 1 266 ? 8.075 -7.342 -23.700 1.00 91.00 266 GLU A C 1
ATOM 2090 O O . GLU A 1 266 ? 7.682 -6.196 -23.902 1.00 91.00 266 GLU A O 1
ATOM 2095 N N . LEU A 1 267 ? 7.238 -8.326 -23.356 1.00 89.44 267 LEU A N 1
ATOM 2096 C CA . LEU A 1 267 ? 5.790 -8.152 -23.200 1.00 89.44 267 LEU A CA 1
ATOM 2097 C C . LEU A 1 267 ? 5.453 -7.134 -22.108 1.00 89.44 267 LEU A C 1
ATOM 2099 O O . LEU A 1 267 ? 4.601 -6.266 -22.317 1.00 89.44 267 LEU A O 1
ATOM 2103 N N . VAL A 1 268 ? 6.148 -7.187 -20.969 1.00 90.50 268 VAL A N 1
ATOM 2104 C CA . VAL A 1 268 ? 5.999 -6.178 -19.915 1.00 90.50 268 VAL A CA 1
ATOM 2105 C C . VAL A 1 268 ? 6.357 -4.797 -20.467 1.00 90.50 268 VAL A C 1
ATOM 2107 O O . VAL A 1 268 ? 5.569 -3.869 -20.319 1.00 90.50 268 VAL A O 1
ATOM 2110 N N . LEU A 1 269 ? 7.477 -4.634 -21.171 1.00 88.81 269 LEU A N 1
ATOM 2111 C CA . LEU A 1 269 ? 7.889 -3.336 -21.724 1.00 88.81 269 LEU A CA 1
ATOM 2112 C C . LEU A 1 269 ? 6.977 -2.824 -22.858 1.00 88.81 269 LEU A C 1
ATOM 2114 O O . LEU A 1 269 ? 6.806 -1.610 -23.018 1.00 88.81 269 LEU A O 1
ATOM 2118 N N . GLN A 1 270 ? 6.385 -3.733 -23.633 1.00 87.06 270 GLN A N 1
ATOM 2119 C CA . GLN A 1 270 ? 5.459 -3.433 -24.730 1.00 87.06 270 GLN A CA 1
ATOM 2120 C C . GLN A 1 270 ? 4.048 -3.094 -24.248 1.00 87.06 270 GLN A C 1
ATOM 2122 O O . GLN A 1 270 ? 3.295 -2.420 -24.955 1.00 87.06 270 GLN A O 1
ATOM 2127 N N . SER A 1 271 ? 3.667 -3.564 -23.062 1.00 80.44 271 SER A N 1
ATOM 2128 C CA . SER A 1 271 ? 2.315 -3.369 -22.552 1.00 80.44 271 SER A CA 1
ATOM 2129 C C . SER A 1 271 ? 2.022 -1.885 -2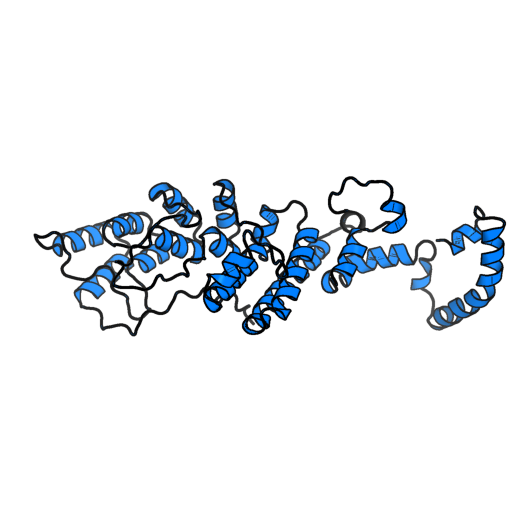2.290 1.00 80.44 271 SER A C 1
ATOM 2131 O O . SER A 1 271 ? 2.578 -1.238 -21.399 1.00 80.44 271 SER A O 1
ATOM 2133 N N . SER A 1 272 ? 1.139 -1.338 -23.125 1.00 69.81 272 SER A N 1
ATOM 2134 C CA . SER A 1 272 ? 0.635 0.030 -23.032 1.00 69.81 272 SER A CA 1
ATOM 2135 C C . SER A 1 272 ? -0.513 0.089 -22.018 1.00 69.81 272 SER A C 1
ATOM 2137 O O . SER A 1 272 ? -1.347 -0.825 -22.017 1.00 69.81 272 SER A O 1
ATOM 2139 N N . PRO A 1 273 ? -0.598 1.139 -21.176 1.00 62.03 273 PRO A N 1
ATOM 2140 C CA . PRO A 1 273 ? -1.789 1.367 -20.371 1.00 62.03 273 PRO A CA 1
ATOM 2141 C C . PRO A 1 273 ? -2.980 1.472 -21.322 1.00 62.03 273 PRO A C 1
ATOM 2143 O O . PRO A 1 273 ? -2.945 2.245 -22.280 1.00 62.03 273 PRO A O 1
ATOM 2146 N N . ILE A 1 274 ? -3.996 0.643 -21.076 1.00 53.75 274 ILE A N 1
ATOM 2147 C CA . ILE A 1 274 ? -5.179 0.420 -21.913 1.00 53.75 274 ILE A CA 1
ATOM 2148 C C . ILE A 1 274 ? -5.800 1.767 -22.316 1.00 53.75 274 ILE A C 1
ATOM 2150 O O . ILE A 1 274 ? -6.673 2.307 -21.646 1.00 53.75 274 ILE A O 1
ATOM 2154 N N . THR A 1 275 ? -5.349 2.329 -23.432 1.00 49.19 275 THR A N 1
ATOM 2155 C CA . THR A 1 275 ? -5.954 3.486 -24.082 1.00 49.19 275 THR A CA 1
ATOM 2156 C C . THR A 1 275 ? -6.187 3.104 -25.541 1.00 49.19 275 THR A C 1
ATOM 2158 O O . THR A 1 275 ? -5.262 2.702 -26.252 1.00 49.19 275 THR A O 1
ATOM 2161 N N . PRO A 1 276 ? -7.440 3.146 -26.026 1.00 44.03 276 PRO A N 1
ATOM 2162 C CA . PRO A 1 276 ? -7.792 2.708 -27.370 1.00 44.03 276 PRO A CA 1
ATOM 2163 C C . PRO A 1 276 ? -7.445 3.786 -28.411 1.00 44.03 276 PRO A C 1
ATOM 2165 O O . PRO A 1 276 ? -8.309 4.246 -29.150 1.00 44.03 276 PRO A O 1
ATOM 2168 N N . LYS A 1 277 ? -6.177 4.207 -28.502 1.00 45.00 277 LYS A N 1
ATOM 2169 C CA . LYS A 1 277 ? -5.670 5.068 -29.589 1.00 45.00 277 LYS A CA 1
ATOM 2170 C C . LYS A 1 277 ? -4.531 4.368 -30.335 1.00 45.00 277 LYS A C 1
ATOM 2172 O O . LYS A 1 277 ? -3.393 4.804 -30.397 1.00 45.00 277 LYS A O 1
ATOM 2177 N N . LYS A 1 278 ? -4.883 3.234 -30.942 1.00 52.56 278 LYS A N 1
ATOM 2178 C CA . LYS A 1 278 ? -3.977 2.199 -31.475 1.00 52.56 278 LYS A CA 1
ATOM 2179 C C . LYS A 1 278 ? -3.162 2.539 -32.741 1.00 52.56 278 LYS A C 1
ATOM 2181 O O . LYS A 1 278 ? -2.617 1.614 -33.334 1.00 52.56 278 LYS A O 1
ATOM 2186 N N . VAL A 1 279 ? -3.045 3.793 -33.193 1.00 47.91 279 VAL A N 1
ATOM 2187 C CA . VAL A 1 279 ? -2.362 4.067 -34.486 1.00 47.91 279 VAL A CA 1
ATOM 2188 C C . VAL A 1 279 ? -1.362 5.224 -34.454 1.00 47.91 279 VAL A C 1
ATOM 2190 O O . VAL A 1 279 ? -0.281 5.067 -35.014 1.00 47.91 279 VAL A O 1
ATOM 2193 N N . LEU A 1 280 ? -1.649 6.343 -33.779 1.00 43.81 280 LEU A N 1
ATOM 2194 C CA . LEU A 1 280 ? -0.690 7.460 -33.715 1.00 43.81 280 LEU A CA 1
ATOM 2195 C C . LEU A 1 280 ? 0.466 7.190 -32.736 1.00 43.81 280 LEU A C 1
ATOM 2197 O O . LEU A 1 280 ? 1.607 7.553 -33.014 1.00 43.81 280 LEU A O 1
ATOM 2201 N N . ASP A 1 281 ? 0.196 6.470 -31.644 1.00 50.81 281 ASP A N 1
ATOM 2202 C CA . ASP A 1 281 ? 1.183 6.235 -30.586 1.00 50.81 281 ASP A CA 1
ATOM 2203 C C . ASP A 1 281 ? 2.325 5.305 -31.012 1.00 50.81 281 ASP A C 1
ATOM 2205 O O . ASP A 1 281 ? 3.443 5.448 -30.531 1.00 50.81 281 ASP A O 1
ATOM 2209 N N . LYS A 1 282 ? 2.101 4.407 -31.983 1.00 50.34 282 LYS A N 1
ATOM 2210 C CA . LYS A 1 282 ? 3.159 3.535 -32.529 1.00 50.34 282 LYS A CA 1
ATOM 2211 C C . LYS A 1 282 ? 4.272 4.306 -33.243 1.00 50.34 282 LYS A C 1
ATOM 2213 O O . LYS A 1 282 ? 5.386 3.807 -33.339 1.00 50.34 282 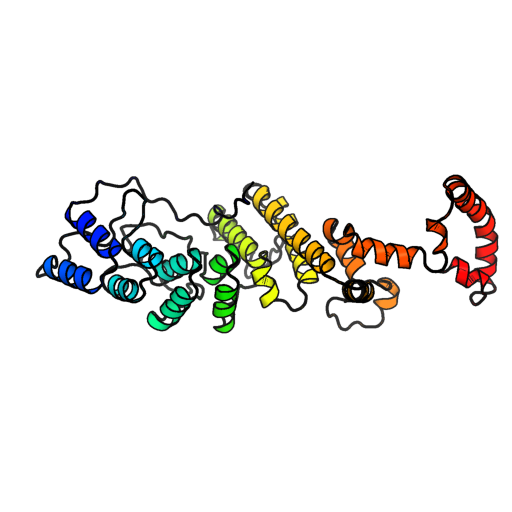LYS A O 1
ATOM 2218 N N . ILE A 1 283 ? 3.968 5.497 -33.759 1.00 47.25 283 ILE A N 1
ATOM 2219 C CA . ILE A 1 283 ? 4.935 6.332 -34.482 1.00 47.25 283 ILE A CA 1
ATOM 2220 C C . ILE A 1 283 ? 5.717 7.217 -33.497 1.00 47.25 283 ILE A C 1
ATOM 2222 O O . ILE A 1 283 ? 6.889 7.496 -33.731 1.00 47.25 283 ILE A O 1
ATOM 2226 N N . CYS A 1 284 ? 5.100 7.617 -32.377 1.00 48.22 284 CYS A N 1
ATOM 2227 C CA . CYS A 1 284 ? 5.698 8.533 -31.398 1.00 48.22 284 CYS A CA 1
ATOM 2228 C C . CYS A 1 284 ? 6.339 7.849 -30.175 1.00 48.22 284 CYS A C 1
ATOM 2230 O O . CYS A 1 284 ? 7.289 8.399 -29.627 1.00 48.22 284 CYS A O 1
ATOM 2232 N N . HIS A 1 285 ? 5.866 6.670 -29.750 1.00 52.03 285 HIS A N 1
ATOM 2233 C CA . HIS A 1 285 ? 6.289 6.022 -28.495 1.00 52.03 285 HIS A CA 1
ATOM 2234 C C . HIS A 1 285 ? 7.239 4.821 -28.675 1.00 52.03 285 HIS A C 1
ATOM 2236 O O . HIS A 1 285 ? 7.652 4.201 -27.695 1.00 52.03 285 HIS A O 1
ATOM 2242 N N . GLY A 1 286 ? 7.636 4.511 -29.912 1.00 63.06 286 GLY A N 1
ATOM 2243 C CA . GLY A 1 286 ? 8.547 3.402 -30.208 1.00 63.06 286 GLY A CA 1
ATOM 2244 C C . GLY A 1 286 ? 7.978 2.024 -29.846 1.00 63.06 286 GLY A C 1
ATOM 2245 O O . GLY A 1 286 ? 6.788 1.866 -29.576 1.00 63.06 286 GLY A O 1
ATOM 2246 N N . ASP A 1 287 ? 8.846 1.011 -29.845 1.00 72.38 287 ASP A N 1
ATOM 2247 C CA . ASP A 1 287 ? 8.451 -0.381 -29.583 1.00 72.38 287 ASP A CA 1
ATOM 2248 C C . ASP A 1 287 ? 8.123 -0.652 -28.097 1.00 72.38 287 ASP A C 1
ATOM 2250 O O . ASP A 1 287 ? 7.521 -1.676 -27.789 1.00 72.38 287 ASP A O 1
ATOM 2254 N N . TYR A 1 288 ? 8.477 0.255 -27.173 1.00 85.94 288 TYR A N 1
ATOM 2255 C CA . TYR A 1 288 ? 8.374 0.044 -25.719 1.00 85.94 288 TYR A CA 1
ATOM 2256 C C . TYR A 1 288 ? 7.705 1.222 -24.980 1.00 85.94 288 TYR A C 1
ATOM 2258 O O . TYR A 1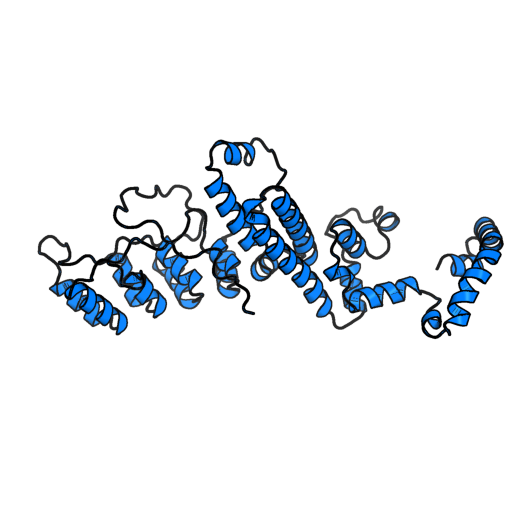 288 ? 8.390 2.025 -24.340 1.00 85.94 288 TYR A O 1
ATOM 2266 N N . PRO A 1 289 ? 6.364 1.335 -25.001 1.00 85.50 289 PRO A N 1
ATOM 2267 C CA . PRO A 1 289 ? 5.644 2.422 -24.334 1.00 85.50 289 PRO A CA 1
ATOM 2268 C C . PRO A 1 289 ? 5.824 2.431 -22.809 1.00 85.50 289 PRO A C 1
ATOM 2270 O O . PRO A 1 289 ? 5.922 3.502 -22.210 1.00 85.50 289 PRO A O 1
ATOM 2273 N N . ARG A 1 290 ? 5.915 1.264 -22.153 1.00 88.44 290 ARG A N 1
ATOM 2274 C CA . ARG A 1 290 ? 6.094 1.200 -20.691 1.00 88.44 290 ARG A CA 1
ATOM 2275 C C . ARG A 1 290 ? 7.462 1.701 -20.252 1.00 88.44 290 ARG A C 1
ATOM 2277 O O . ARG A 1 290 ? 7.594 2.253 -19.165 1.00 88.44 290 ARG A O 1
ATOM 2284 N N . LEU A 1 291 ? 8.468 1.527 -21.103 1.00 88.69 291 LEU A N 1
ATOM 2285 C CA . LEU A 1 291 ? 9.810 2.034 -20.859 1.00 88.69 291 LEU A CA 1
ATOM 2286 C C . LEU A 1 291 ? 9.832 3.569 -20.859 1.00 88.69 291 LEU A C 1
ATOM 2288 O O . LEU A 1 291 ? 10.436 4.167 -19.973 1.00 88.69 291 LEU A O 1
ATOM 2292 N N . LEU A 1 292 ? 9.143 4.198 -21.817 1.00 87.56 292 LEU A N 1
ATOM 2293 C CA . LEU A 1 292 ? 8.991 5.655 -21.848 1.00 87.56 292 LEU A CA 1
ATOM 2294 C C . LEU A 1 292 ? 8.225 6.156 -20.627 1.00 87.56 292 LEU A C 1
ATOM 2296 O O . LEU A 1 292 ? 8.677 7.073 -19.956 1.00 87.56 292 LEU A O 1
ATOM 2300 N N . MET A 1 293 ? 7.133 5.482 -20.270 1.00 88.56 293 MET A N 1
ATOM 2301 C CA . MET A 1 293 ? 6.385 5.798 -19.056 1.00 88.56 293 MET A CA 1
ATOM 2302 C C . MET A 1 293 ? 7.266 5.698 -17.799 1.00 88.56 293 MET A C 1
ATOM 2304 O O . MET A 1 293 ? 7.219 6.575 -16.942 1.00 88.56 293 MET A O 1
ATOM 2308 N N . ALA A 1 294 ? 8.100 4.661 -17.680 1.00 91.25 294 ALA A N 1
ATOM 2309 C CA . ALA A 1 294 ? 9.042 4.531 -16.568 1.00 91.25 294 ALA A CA 1
ATOM 2310 C C . ALA A 1 294 ? 10.045 5.700 -16.517 1.00 91.25 294 ALA A C 1
ATOM 2312 O O . ALA A 1 294 ? 10.408 6.138 -15.426 1.00 91.25 294 ALA A O 1
ATOM 2313 N N . LEU A 1 295 ? 10.461 6.227 -17.674 1.00 90.25 295 LEU A N 1
ATOM 2314 C CA . LEU A 1 295 ? 11.308 7.416 -17.759 1.00 90.25 295 LEU A CA 1
ATOM 2315 C C . LEU A 1 295 ? 10.552 8.683 -17.329 1.00 90.25 295 LEU A C 1
ATOM 2317 O O . LEU A 1 295 ? 11.064 9.424 -16.494 1.00 90.25 295 LEU A O 1
ATOM 2321 N N . ASP A 1 296 ? 9.326 8.886 -17.817 1.00 90.25 296 ASP A N 1
ATOM 2322 C CA . ASP A 1 296 ? 8.475 10.034 -17.463 1.00 90.25 296 ASP A CA 1
ATOM 2323 C C . ASP A 1 296 ? 8.193 10.092 -15.952 1.00 90.25 296 ASP A C 1
ATOM 2325 O O . ASP A 1 296 ? 8.189 11.160 -15.338 1.00 90.25 296 ASP A O 1
ATOM 2329 N N . TYR A 1 297 ? 8.008 8.925 -15.327 1.00 91.50 297 TYR A N 1
ATOM 2330 C CA . TYR A 1 297 ? 7.803 8.781 -13.885 1.00 91.50 297 TYR A CA 1
ATOM 2331 C C . TYR A 1 297 ? 9.105 8.670 -13.070 1.00 91.50 297 TYR A C 1
ATOM 2333 O O . TYR A 1 297 ? 9.033 8.422 -11.864 1.00 91.50 297 TYR A O 1
ATOM 2341 N N . ASN A 1 298 ? 10.283 8.855 -13.680 1.00 92.81 298 ASN A N 1
ATOM 2342 C CA . ASN A 1 298 ? 11.607 8.778 -13.038 1.00 92.81 298 ASN A CA 1
ATOM 2343 C C . ASN A 1 298 ? 11.855 7.478 -12.240 1.00 92.81 298 ASN A C 1
ATOM 2345 O O . ASN A 1 298 ? 12.421 7.485 -11.145 1.00 92.81 298 ASN A O 1
ATOM 2349 N N . GLN A 1 299 ? 11.433 6.334 -12.781 1.00 93.19 299 GLN A N 1
ATOM 2350 C CA . GLN A 1 299 ? 11.522 5.024 -12.125 1.00 93.19 299 GLN A CA 1
ATOM 2351 C C . GLN A 1 299 ? 12.895 4.377 -12.328 1.00 93.19 299 GLN A C 1
ATOM 2353 O O . GLN A 1 299 ? 13.060 3.404 -13.067 1.00 93.19 299 GLN A O 1
ATOM 2358 N N . HIS A 1 300 ? 13.909 4.923 -11.659 1.00 92.00 300 HIS A N 1
ATOM 2359 C CA . HIS A 1 300 ? 15.294 4.472 -11.817 1.00 92.00 300 HIS A CA 1
ATOM 2360 C C . HIS A 1 300 ? 15.521 3.021 -11.363 1.00 92.00 300 HIS A C 1
ATOM 2362 O O . HIS A 1 300 ? 16.300 2.308 -11.993 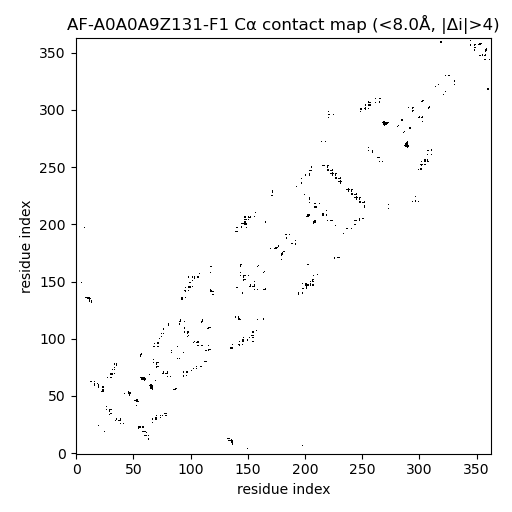1.00 92.00 300 HIS A O 1
ATOM 2368 N N . GLU A 1 301 ? 14.831 2.543 -10.323 1.00 93.94 301 GLU A N 1
ATOM 2369 C CA . GLU A 1 301 ? 14.990 1.163 -9.832 1.00 93.94 301 GLU A CA 1
ATOM 2370 C C . GLU A 1 301 ? 14.467 0.142 -10.852 1.00 93.94 301 GLU A C 1
ATOM 2372 O O . GLU A 1 301 ? 15.145 -0.832 -11.159 1.00 93.94 301 GLU A O 1
ATOM 2377 N N . PHE A 1 302 ? 13.311 0.416 -11.461 1.00 94.69 302 PHE A N 1
ATOM 2378 C CA . PHE A 1 302 ? 12.757 -0.413 -12.531 1.00 94.69 302 PHE A CA 1
ATOM 2379 C C . PHE A 1 302 ? 13.679 -0.445 -13.757 1.00 94.69 302 PHE A C 1
ATOM 2381 O O . PHE A 1 302 ? 13.979 -1.509 -14.297 1.00 94.69 302 PHE A O 1
ATOM 2388 N N . LEU A 1 303 ? 14.168 0.725 -14.181 1.00 93.12 303 LEU A N 1
ATOM 2389 C CA . LEU A 1 303 ? 15.042 0.846 -15.348 1.00 93.12 303 LEU A CA 1
ATOM 2390 C C . LEU A 1 303 ? 16.413 0.205 -15.123 1.00 93.12 303 LEU A C 1
ATOM 2392 O O . LEU A 1 303 ? 16.987 -0.339 -16.060 1.00 93.12 303 LEU A O 1
ATOM 2396 N N . SER A 1 304 ? 16.948 0.251 -13.905 1.00 93.94 304 SER A N 1
ATOM 2397 C CA . SER A 1 304 ? 18.263 -0.321 -13.584 1.00 93.94 304 SER A CA 1
ATOM 2398 C C . SER A 1 304 ? 18.256 -1.846 -13.441 1.00 93.94 304 SER A C 1
ATOM 2400 O O . SER A 1 304 ? 19.326 -2.450 -13.335 1.00 93.94 304 SER A O 1
ATOM 2402 N N . GLN A 1 305 ? 17.085 -2.489 -13.499 1.00 95.25 305 GLN A N 1
ATOM 2403 C CA . GLN A 1 305 ? 16.973 -3.937 -13.396 1.00 95.25 305 GLN A CA 1
ATOM 2404 C C . GLN A 1 305 ? 17.763 -4.641 -14.523 1.00 95.25 305 GLN A C 1
ATOM 2406 O O . GLN A 1 305 ? 17.537 -4.354 -15.704 1.00 95.25 305 GLN A O 1
ATOM 2411 N N . PRO A 1 306 ? 18.643 -5.622 -14.215 1.00 94.50 306 PRO A N 1
ATOM 2412 C CA . PRO A 1 306 ? 19.499 -6.263 -15.218 1.00 94.50 306 PRO A CA 1
ATOM 2413 C C . PRO A 1 306 ? 18.737 -6.900 -16.384 1.00 94.50 306 PRO A C 1
ATOM 2415 O O . PRO A 1 306 ? 19.200 -6.853 -17.520 1.00 94.50 306 PRO A O 1
ATOM 2418 N N . LYS A 1 307 ? 17.555 -7.472 -16.118 1.00 94.00 307 LYS A N 1
ATOM 2419 C CA . LYS A 1 307 ? 16.703 -8.102 -17.140 1.00 94.00 307 LYS A CA 1
ATOM 2420 C C . LYS A 1 307 ? 16.146 -7.078 -18.136 1.00 94.00 307 LYS A C 1
ATOM 2422 O O . LYS A 1 307 ? 16.176 -7.326 -19.337 1.00 94.00 307 LYS A O 1
ATOM 2427 N N . VAL A 1 308 ? 15.727 -5.905 -17.651 1.00 93.88 308 VAL A N 1
ATOM 2428 C CA . VAL A 1 308 ? 15.289 -4.780 -18.498 1.00 93.88 308 VAL A CA 1
ATOM 2429 C C . VAL A 1 308 ? 16.463 -4.260 -19.320 1.00 93.88 308 VAL A C 1
ATOM 2431 O O . VAL A 1 308 ? 16.362 -4.143 -20.539 1.00 93.88 308 VAL A O 1
ATOM 2434 N N . GLN A 1 309 ? 17.609 -4.033 -18.672 1.00 93.44 309 GLN A N 1
ATOM 2435 C CA . GLN A 1 309 ? 18.829 -3.576 -19.339 1.00 93.44 309 GLN A CA 1
ATOM 2436 C C . GLN A 1 309 ? 19.304 -4.545 -20.424 1.00 93.44 309 GLN A C 1
ATOM 2438 O O . GLN A 1 309 ? 19.765 -4.099 -21.469 1.00 93.44 309 GLN A O 1
ATOM 2443 N N . LEU A 1 310 ? 19.158 -5.856 -20.225 1.00 91.56 310 LEU A N 1
ATOM 2444 C CA . LEU A 1 310 ? 19.515 -6.860 -21.227 1.00 91.56 310 LEU A CA 1
ATOM 2445 C C . LEU A 1 310 ? 18.649 -6.735 -22.486 1.00 91.56 310 LEU A C 1
ATOM 2447 O O . LEU A 1 310 ? 19.198 -6.683 -23.585 1.00 91.56 310 LEU A O 1
ATOM 2451 N N . VAL A 1 311 ? 17.325 -6.624 -22.338 1.00 91.00 311 VAL A N 1
ATOM 2452 C CA . VAL A 1 311 ? 16.404 -6.439 -23.478 1.00 91.00 311 VAL A CA 1
ATOM 2453 C C . VAL A 1 311 ? 16.674 -5.109 -24.187 1.00 91.00 311 VAL A C 1
ATOM 2455 O O . VAL A 1 311 ? 16.720 -5.049 -25.417 1.00 91.00 311 VAL A O 1
ATOM 2458 N N . MET A 1 312 ? 16.932 -4.044 -23.424 1.00 89.62 312 MET A N 1
ATOM 2459 C CA . MET A 1 312 ? 17.295 -2.742 -23.989 1.00 89.62 312 MET A CA 1
ATOM 2460 C C . MET A 1 312 ? 18.625 -2.791 -24.744 1.00 89.62 312 MET A C 1
ATOM 2462 O O . MET A 1 312 ? 18.722 -2.230 -25.831 1.00 89.62 312 MET A O 1
ATOM 2466 N N . GLN A 1 313 ? 19.637 -3.476 -24.209 1.00 88.38 313 GLN A N 1
ATOM 2467 C CA . GLN A 1 313 ? 20.927 -3.662 -24.876 1.00 88.38 313 GLN A CA 1
ATOM 2468 C C . GLN A 1 313 ? 20.787 -4.490 -26.149 1.00 88.38 313 GLN A C 1
ATOM 2470 O O . GLN A 1 313 ? 21.377 -4.138 -27.167 1.00 88.38 313 GLN A O 1
ATOM 2475 N N . GLU A 1 314 ? 19.999 -5.565 -26.124 1.00 87.31 314 GLU A N 1
ATOM 2476 C CA . GLU A 1 314 ? 19.739 -6.366 -27.319 1.00 87.31 314 GLU A CA 1
ATOM 2477 C C . GLU A 1 314 ? 19.063 -5.531 -28.411 1.00 87.31 314 GLU A C 1
ATOM 2479 O O . GLU A 1 314 ? 19.475 -5.594 -29.573 1.00 87.31 314 GLU A O 1
ATOM 2484 N N . LYS A 1 315 ? 18.095 -4.685 -28.038 1.00 85.31 315 LYS A N 1
ATOM 2485 C CA . LYS A 1 315 ? 17.463 -3.755 -28.976 1.00 85.31 315 LYS A CA 1
ATOM 2486 C C . LYS A 1 315 ? 18.433 -2.688 -29.484 1.00 85.31 315 LYS A C 1
ATOM 2488 O O . LYS A 1 315 ? 18.434 -2.412 -30.677 1.00 85.31 315 LYS A O 1
ATOM 2493 N N . PHE A 1 316 ? 19.249 -2.112 -28.602 1.00 85.31 316 PHE A N 1
ATOM 2494 C CA . PHE A 1 316 ? 20.218 -1.067 -28.941 1.00 85.31 316 PHE A CA 1
ATOM 2495 C C . PHE A 1 316 ? 21.302 -1.571 -29.894 1.00 85.31 316 PHE A C 1
ATOM 2497 O O . PHE A 1 316 ? 21.690 -0.862 -30.817 1.00 85.31 316 PHE A O 1
ATOM 2504 N N . TYR A 1 317 ? 21.802 -2.790 -29.678 1.00 83.38 317 TYR A N 1
ATOM 2505 C CA . TYR A 1 317 ? 22.798 -3.370 -30.570 1.00 83.38 317 TYR A CA 1
ATOM 2506 C C . TYR A 1 317 ? 22.190 -3.861 -31.878 1.00 83.38 317 TYR A C 1
ATOM 2508 O O . TYR A 1 317 ? 22.886 -3.818 -32.885 1.00 83.38 317 TYR A O 1
ATOM 2516 N N . GLY A 1 318 ? 20.930 -4.306 -31.899 1.00 83.25 318 GLY A N 1
ATOM 2517 C CA . GLY A 1 318 ? 20.227 -4.672 -33.128 1.00 83.25 318 GLY A CA 1
ATOM 2518 C C . GLY A 1 318 ? 21.022 -5.663 -33.986 1.00 83.25 318 GLY A C 1
ATOM 2519 O O . GLY A 1 318 ? 21.261 -6.805 -33.587 1.00 83.25 318 GLY A O 1
ATOM 2520 N N . SER A 1 319 ? 21.450 -5.217 -35.170 1.00 76.00 319 SER A N 1
ATOM 2521 C CA . SER A 1 319 ? 22.274 -5.994 -36.111 1.00 76.00 319 SER A CA 1
ATOM 2522 C C . SER A 1 319 ? 23.756 -6.098 -35.712 1.00 76.00 319 SER A C 1
ATOM 2524 O O . SER A 1 319 ? 24.489 -6.927 -36.245 1.00 76.00 319 SER A O 1
ATOM 2526 N N . PHE A 1 320 ? 24.201 -5.298 -34.746 1.00 78.62 320 PHE A N 1
ATOM 2527 C CA . PHE A 1 320 ? 25.585 -5.116 -34.319 1.00 78.62 320 PHE A CA 1
ATOM 2528 C C . PHE A 1 320 ? 25.886 -5.777 -32.960 1.00 78.62 320 PHE A C 1
ATOM 2530 O O . PHE A 1 320 ? 26.538 -5.200 -32.085 1.00 78.62 320 PHE A O 1
ATOM 2537 N N . LYS A 1 321 ? 25.422 -7.021 -32.776 1.00 73.75 321 LYS A N 1
ATOM 2538 C CA . LYS A 1 321 ? 25.617 -7.801 -31.535 1.00 73.75 321 LYS A CA 1
ATOM 2539 C C . LYS A 1 321 ? 27.095 -8.085 -31.222 1.00 73.75 321 LYS A C 1
ATOM 2541 O O . LYS A 1 321 ? 27.468 -8.219 -30.056 1.00 73.75 321 LYS A O 1
ATOM 2546 N N . ASP A 1 322 ? 27.947 -8.084 -32.245 1.00 79.50 322 ASP A N 1
ATOM 2547 C CA . ASP A 1 322 ? 29.386 -8.337 -32.117 1.00 79.50 322 ASP A CA 1
ATOM 2548 C C . ASP A 1 322 ? 30.133 -7.239 -31.340 1.00 79.50 322 ASP A C 1
ATOM 2550 O O . ASP A 1 322 ? 31.235 -7.480 -30.840 1.00 79.50 322 ASP A O 1
ATOM 2554 N N . TRP A 1 323 ? 29.521 -6.056 -31.151 1.00 80.44 323 TRP A N 1
ATOM 2555 C CA . TRP A 1 323 ? 30.123 -4.939 -30.410 1.00 80.44 323 TRP A CA 1
ATOM 2556 C C . TRP A 1 323 ? 30.629 -5.327 -29.023 1.00 80.44 323 TRP A C 1
ATOM 2558 O O . TRP A 1 323 ? 31.669 -4.841 -28.562 1.00 80.44 323 TRP A O 1
ATOM 2568 N N . LYS A 1 324 ? 29.903 -6.230 -28.357 1.00 77.44 324 LYS A N 1
ATOM 2569 C CA . LYS A 1 324 ? 30.234 -6.707 -27.015 1.00 77.44 324 LYS A CA 1
ATOM 2570 C C . LYS A 1 324 ? 31.642 -7.307 -26.957 1.00 77.44 324 LYS A C 1
ATOM 2572 O O . LYS A 1 324 ? 32.363 -7.048 -25.991 1.00 77.44 324 LYS A O 1
ATOM 2577 N N . TYR A 1 325 ? 32.046 -8.025 -28.004 1.00 82.75 325 TYR A N 1
ATOM 2578 C CA . TYR A 1 325 ? 33.283 -8.806 -28.061 1.00 82.75 325 TYR A CA 1
ATOM 2579 C C . TYR A 1 325 ? 34.500 -8.021 -28.570 1.00 82.75 325 TYR A C 1
ATOM 2581 O O . TYR A 1 325 ? 35.618 -8.533 -28.514 1.00 82.75 325 TYR A O 1
ATOM 2589 N N . PHE A 1 326 ? 34.332 -6.779 -29.037 1.00 84.06 326 PHE A N 1
ATOM 2590 C CA . PHE A 1 326 ? 35.470 -5.984 -29.502 1.00 84.06 326 PHE A CA 1
ATOM 2591 C C . PHE A 1 326 ? 36.412 -5.560 -28.370 1.00 84.06 326 PHE A C 1
ATOM 2593 O O . PHE A 1 326 ? 35.988 -5.225 -27.258 1.00 84.06 326 PHE A O 1
ATOM 2600 N N . SER A 1 327 ? 37.706 -5.507 -28.706 1.00 88.62 327 SER A N 1
ATOM 2601 C CA . SER A 1 327 ? 38.750 -4.955 -27.841 1.00 88.62 327 SER A CA 1
ATOM 2602 C C . SER A 1 327 ? 38.505 -3.469 -27.555 1.00 88.62 327 SER A C 1
ATOM 2604 O O . SER A 1 327 ? 37.893 -2.761 -28.358 1.00 88.62 327 SER A O 1
ATOM 2606 N N . ASN A 1 328 ? 39.022 -2.966 -26.433 1.00 86.94 328 ASN A N 1
ATOM 2607 C CA . ASN A 1 328 ? 38.851 -1.559 -26.059 1.00 86.94 328 ASN A CA 1
ATOM 2608 C C . ASN A 1 328 ? 39.433 -0.594 -27.111 1.00 86.94 328 ASN A C 1
ATOM 2610 O O . ASN A 1 328 ? 38.842 0.447 -27.375 1.00 86.94 328 ASN A O 1
ATOM 2614 N N . LEU A 1 329 ? 40.533 -0.966 -27.780 1.00 87.88 329 LEU A N 1
ATOM 2615 C CA . LEU A 1 329 ? 41.122 -0.170 -28.866 1.00 87.88 329 LEU A CA 1
ATOM 2616 C C . LEU A 1 329 ? 40.194 -0.100 -30.086 1.00 87.88 329 LEU A C 1
ATOM 2618 O O . LEU A 1 329 ? 39.972 0.975 -30.643 1.00 87.88 329 LEU A O 1
ATOM 2622 N N . SER A 1 330 ? 39.596 -1.232 -30.463 1.00 83.62 330 SER A N 1
ATOM 2623 C CA . SER A 1 330 ? 38.619 -1.298 -31.554 1.00 83.62 330 SER A CA 1
ATOM 2624 C C . SER A 1 330 ? 37.354 -0.496 -31.227 1.00 83.62 330 SER A C 1
ATOM 2626 O O . SER A 1 330 ? 36.839 0.201 -32.099 1.00 83.62 330 SER A O 1
ATOM 2628 N N . LYS A 1 331 ? 36.894 -0.526 -29.967 1.00 86.69 331 LYS A N 1
ATOM 2629 C CA . LYS A 1 331 ? 35.752 0.273 -29.491 1.00 86.69 331 LYS A CA 1
ATOM 2630 C C . LYS A 1 331 ? 36.015 1.780 -29.551 1.00 86.69 331 LYS A C 1
ATOM 2632 O O . LYS A 1 331 ? 35.083 2.530 -29.812 1.00 86.69 331 LYS A O 1
ATOM 2637 N N . CYS A 1 332 ? 37.258 2.229 -29.372 1.00 86.31 332 CYS A N 1
ATOM 2638 C CA . CYS A 1 332 ? 37.622 3.643 -29.529 1.00 86.31 332 CYS A CA 1
ATOM 2639 C C . CYS A 1 332 ? 37.770 4.065 -30.999 1.00 86.31 332 CYS A C 1
ATOM 2641 O O . CYS A 1 332 ? 37.368 5.167 -31.367 1.00 86.31 332 CYS A O 1
ATOM 2643 N N . PHE A 1 333 ? 38.334 3.206 -31.853 1.00 87.31 333 PHE A N 1
ATOM 2644 C CA . PHE A 1 333 ? 38.574 3.543 -33.261 1.00 87.31 333 PHE A CA 1
ATOM 2645 C C . PHE A 1 333 ? 37.294 3.513 -34.111 1.00 87.31 333 PHE A C 1
ATOM 2647 O O . PHE A 1 333 ? 37.128 4.313 -35.032 1.00 87.31 333 PHE A O 1
ATOM 2654 N N . TYR A 1 334 ? 36.362 2.614 -33.798 1.00 84.56 334 TYR A N 1
ATOM 2655 C CA . TYR A 1 334 ? 35.159 2.398 -34.600 1.00 84.56 334 TYR A CA 1
ATOM 2656 C C . TYR A 1 334 ? 34.209 3.618 -34.680 1.00 84.56 334 TYR A C 1
ATOM 2658 O O . TYR A 1 334 ? 33.796 3.951 -35.792 1.00 84.56 334 TYR A O 1
ATOM 2666 N N . PRO A 1 335 ? 33.896 4.353 -33.588 1.00 85.31 335 PRO A N 1
ATOM 2667 C CA . PRO A 1 335 ? 33.105 5.586 -33.661 1.00 85.31 335 PRO A CA 1
ATOM 2668 C C . PRO A 1 335 ? 33.785 6.684 -34.488 1.00 85.31 335 PRO A C 1
ATOM 2670 O O . PRO A 1 335 ? 33.112 7.381 -35.246 1.00 85.31 335 PRO A O 1
ATOM 2673 N N . LEU A 1 336 ? 35.116 6.805 -34.389 1.00 86.56 336 LEU A N 1
ATOM 2674 C CA . LEU A 1 336 ? 35.899 7.779 -35.159 1.00 86.56 336 LEU A CA 1
ATOM 2675 C C . LEU A 1 336 ? 35.828 7.486 -36.659 1.00 86.56 336 LEU A C 1
ATOM 2677 O O . LEU A 1 336 ? 35.548 8.386 -37.448 1.00 86.56 336 LEU A O 1
ATOM 2681 N N . LEU A 1 337 ? 36.011 6.223 -37.054 1.00 84.75 337 LEU A N 1
ATOM 2682 C CA . LEU A 1 337 ? 35.845 5.805 -38.446 1.00 84.75 337 LEU A CA 1
ATOM 2683 C C . LEU A 1 337 ? 34.407 6.054 -38.928 1.00 84.75 337 LEU A C 1
ATOM 2685 O O . LEU A 1 337 ? 34.198 6.530 -40.045 1.00 84.75 337 LEU A O 1
ATOM 2689 N N . ARG A 1 338 ? 33.409 5.785 -38.075 1.00 82.31 338 ARG A N 1
ATOM 2690 C CA . ARG A 1 338 ? 31.996 5.967 -38.422 1.00 82.31 338 ARG A CA 1
ATOM 2691 C C . ARG A 1 338 ? 31.656 7.435 -38.669 1.00 82.31 338 ARG A C 1
ATOM 2693 O O . ARG A 1 338 ? 30.931 7.693 -39.628 1.00 82.31 338 ARG A O 1
ATOM 2700 N N . LEU A 1 339 ? 32.245 8.378 -37.927 1.00 86.38 339 LEU A N 1
ATOM 2701 C CA . LEU A 1 339 ? 32.070 9.824 -38.131 1.00 86.38 339 LEU A CA 1
ATOM 2702 C C . LEU A 1 339 ? 32.372 10.259 -39.578 1.00 86.38 339 LEU A C 1
ATOM 2704 O O . LEU A 1 339 ? 31.599 11.015 -40.162 1.00 86.38 339 LEU A O 1
ATOM 2708 N N . PHE A 1 340 ? 33.429 9.717 -40.194 1.00 85.88 340 PHE A N 1
ATOM 2709 C CA . PHE A 1 340 ? 33.779 10.004 -41.594 1.00 85.88 340 PHE A CA 1
ATOM 2710 C C . PHE A 1 340 ? 32.800 9.395 -42.608 1.00 85.88 340 PHE A C 1
ATOM 2712 O O . PHE A 1 340 ? 32.644 9.917 -43.710 1.00 85.88 340 PHE A O 1
ATOM 2719 N N . THR A 1 341 ? 32.120 8.302 -42.251 1.00 83.69 341 THR A N 1
ATOM 2720 C CA . THR A 1 341 ? 31.164 7.618 -43.140 1.00 83.69 341 THR A CA 1
ATOM 2721 C C . THR A 1 341 ? 29.745 8.193 -43.087 1.00 83.69 341 THR A C 1
ATOM 2723 O O . THR A 1 341 ? 28.972 7.956 -44.014 1.00 83.69 341 THR A O 1
ATOM 2726 N N . ILE A 1 342 ? 29.400 8.980 -42.056 1.00 84.81 342 ILE A N 1
ATOM 2727 C CA . ILE A 1 342 ? 28.057 9.566 -41.871 1.00 84.81 342 ILE A CA 1
ATOM 2728 C C . ILE A 1 342 ? 27.612 10.433 -43.065 1.00 84.81 342 ILE A C 1
ATOM 2730 O O . ILE A 1 342 ? 26.490 10.226 -43.528 1.00 84.81 342 ILE A O 1
ATOM 2734 N N . PRO A 1 343 ? 28.435 11.345 -43.629 1.00 86.44 343 PRO A N 1
ATOM 2735 C CA . PRO A 1 343 ? 28.012 12.159 -44.772 1.00 86.44 343 PRO A CA 1
ATOM 2736 C C . PRO A 1 343 ? 27.649 11.307 -45.994 1.00 86.44 343 PRO A C 1
ATOM 2738 O O . PRO A 1 343 ? 26.612 11.517 -46.618 1.00 86.44 343 PRO A O 1
ATOM 2741 N N . SER A 1 344 ? 28.462 10.290 -46.296 1.00 82.06 344 SER A N 1
ATOM 2742 C CA . SER A 1 344 ? 28.197 9.342 -47.386 1.00 82.06 344 SER A CA 1
ATOM 2743 C C . SER A 1 344 ? 26.939 8.505 -47.124 1.00 82.06 344 SER A C 1
ATOM 2745 O O . SER A 1 344 ? 26.125 8.297 -48.026 1.00 82.06 344 SER A O 1
ATOM 2747 N N . ALA A 1 345 ? 26.727 8.062 -45.883 1.00 81.94 345 ALA A N 1
ATOM 2748 C CA . ALA A 1 345 ? 25.524 7.333 -45.487 1.00 81.94 345 ALA A CA 1
ATOM 2749 C C . ALA A 1 345 ? 24.253 8.192 -45.620 1.00 81.94 345 ALA A C 1
ATOM 2751 O O . ALA A 1 345 ? 23.237 7.698 -46.106 1.00 81.94 345 ALA A O 1
ATOM 2752 N N . TYR A 1 346 ? 24.322 9.479 -45.268 1.00 84.25 346 TYR A N 1
ATOM 2753 C CA . TYR A 1 346 ? 23.209 10.421 -45.407 1.00 84.25 346 TYR A CA 1
ATOM 2754 C C . TYR A 1 346 ? 22.805 10.632 -46.873 1.00 84.25 346 TYR A C 1
ATOM 2756 O O . TYR A 1 346 ? 21.624 10.533 -47.207 1.00 84.25 346 TYR A O 1
ATOM 2764 N N . PHE A 1 347 ? 23.775 10.834 -47.774 1.00 84.75 347 PHE A N 1
ATOM 2765 C CA . PHE A 1 347 ? 23.492 10.910 -49.212 1.00 84.75 347 PHE A CA 1
ATOM 2766 C C . PHE A 1 347 ? 22.853 9.615 -49.735 1.00 84.75 347 PHE A C 1
ATOM 2768 O O . PHE A 1 347 ? 21.863 9.665 -50.464 1.00 84.75 347 PHE A O 1
ATOM 2775 N N . ASN A 1 348 ? 23.356 8.450 -49.317 1.00 82.00 348 ASN A N 1
ATOM 2776 C CA . ASN A 1 348 ? 22.765 7.162 -49.689 1.00 82.00 348 ASN A CA 1
ATOM 2777 C C . ASN A 1 348 ? 21.333 6.982 -49.158 1.00 82.00 348 ASN A C 1
ATOM 2779 O O . ASN A 1 348 ? 20.498 6.416 -49.863 1.00 82.00 348 ASN A O 1
ATOM 2783 N N . PHE A 1 349 ? 21.029 7.476 -47.955 1.00 82.00 349 PHE A N 1
ATOM 2784 C CA . PHE A 1 349 ? 19.676 7.447 -47.394 1.00 82.00 349 PHE A CA 1
ATOM 2785 C C . PHE A 1 349 ? 18.701 8.305 -48.216 1.00 82.00 349 PHE A C 1
ATOM 2787 O O . PHE A 1 349 ? 17.583 7.871 -48.488 1.00 82.00 349 PHE A O 1
ATOM 2794 N N . LEU A 1 350 ? 19.140 9.488 -48.661 1.00 83.88 350 LEU A N 1
ATOM 2795 C CA . LEU A 1 350 ? 18.311 10.445 -49.399 1.00 83.88 350 LEU A CA 1
ATOM 2796 C C . LEU A 1 350 ? 17.959 9.968 -50.818 1.00 83.88 350 LEU A C 1
ATOM 2798 O O . LEU A 1 350 ? 16.836 10.179 -51.271 1.00 83.88 350 LEU A O 1
ATOM 2802 N N . PHE A 1 351 ? 18.891 9.304 -51.509 1.00 83.50 351 PHE A N 1
ATOM 2803 C CA . PHE A 1 351 ? 18.664 8.799 -52.870 1.00 83.50 351 PHE A CA 1
ATOM 2804 C C . PHE A 1 351 ? 18.108 7.368 -52.914 1.00 83.50 351 PHE A C 1
ATOM 2806 O O . PHE A 1 351 ? 17.333 7.044 -53.812 1.00 83.50 351 PHE A O 1
ATOM 2813 N N . TYR A 1 352 ? 18.479 6.508 -51.959 1.00 84.38 352 TYR A N 1
ATOM 2814 C CA . TYR A 1 352 ? 18.101 5.090 -51.946 1.00 84.38 352 TYR A CA 1
ATOM 2815 C C . TYR A 1 352 ? 17.705 4.610 -50.537 1.00 84.38 352 TYR A C 1
ATOM 2817 O O . TYR A 1 352 ? 18.441 3.835 -49.904 1.00 84.38 352 TYR A O 1
ATOM 2825 N N . PRO A 1 353 ? 16.505 4.988 -50.051 1.00 77.31 353 PRO A N 1
ATOM 2826 C CA . PRO A 1 353 ? 16.062 4.686 -48.688 1.00 77.31 353 PRO A CA 1
ATOM 2827 C C . PRO A 1 353 ? 15.878 3.183 -48.422 1.00 77.31 353 PRO A C 1
ATOM 2829 O O . PRO A 1 353 ? 16.034 2.733 -47.293 1.00 77.31 353 PRO A O 1
ATOM 2832 N N . SER A 1 354 ? 15.613 2.371 -49.450 1.00 78.25 354 SER A N 1
ATOM 2833 C CA . SER A 1 354 ? 15.421 0.917 -49.320 1.00 78.25 354 SER A CA 1
ATOM 2834 C C . SER A 1 354 ? 16.714 0.090 -49.419 1.00 78.25 354 SER A C 1
ATOM 2836 O O . SER A 1 354 ? 16.657 -1.138 -49.274 1.00 78.25 354 SER A O 1
ATOM 2838 N N . SER A 1 355 ? 17.868 0.728 -49.653 1.00 81.31 355 SER A N 1
ATOM 2839 C CA . SER A 1 355 ? 19.158 0.048 -49.827 1.00 81.31 355 SER A CA 1
ATOM 2840 C C . SER A 1 355 ? 19.634 -0.660 -48.550 1.00 81.31 355 SER A C 1
ATOM 2842 O O . SER A 1 355 ? 19.322 -0.252 -47.431 1.00 81.31 355 SER A O 1
ATOM 2844 N N . LYS A 1 356 ? 20.425 -1.734 -48.705 1.00 75.12 356 LYS A N 1
ATOM 2845 C CA . LYS A 1 356 ? 20.989 -2.493 -47.570 1.00 75.12 356 LYS A CA 1
ATOM 2846 C C . LYS A 1 356 ? 21.862 -1.616 -46.665 1.00 75.12 356 LYS A C 1
ATOM 2848 O O . LYS A 1 356 ? 21.765 -1.735 -45.451 1.00 75.12 356 LYS A O 1
ATOM 2853 N N . SER A 1 357 ? 22.656 -0.717 -47.251 1.00 71.69 357 SER A N 1
ATOM 2854 C CA . SER A 1 357 ? 23.480 0.237 -46.502 1.00 71.69 357 SER A CA 1
ATOM 2855 C C . SER A 1 357 ? 22.612 1.205 -45.701 1.00 71.69 357 SER A C 1
ATOM 2857 O O . SER A 1 357 ? 22.829 1.362 -44.509 1.00 71.69 357 SER A O 1
ATOM 2859 N N . SER A 1 358 ? 21.575 1.781 -46.316 1.00 70.50 358 SER A N 1
ATOM 2860 C CA . SER A 1 358 ? 20.630 2.671 -45.631 1.00 70.50 358 SER A CA 1
ATOM 2861 C C . SER A 1 358 ? 19.935 1.976 -44.449 1.00 70.50 358 SER A C 1
ATOM 2863 O O . SER A 1 358 ? 19.917 2.506 -43.341 1.00 70.50 358 SER A O 1
ATOM 2865 N N . LYS A 1 359 ? 19.482 0.728 -44.635 1.00 73.38 359 LYS A N 1
ATOM 2866 C CA . LYS A 1 359 ? 18.893 -0.090 -43.560 1.00 73.38 359 LYS A CA 1
ATOM 2867 C C . LYS A 1 359 ? 19.874 -0.431 -42.438 1.00 73.38 359 LYS A C 1
ATOM 2869 O O . LYS A 1 359 ? 19.452 -0.473 -41.296 1.00 73.38 359 LYS A O 1
ATOM 2874 N N . PHE A 1 360 ? 21.154 -0.648 -42.741 1.00 74.38 360 PHE A N 1
ATOM 2875 C CA . PHE A 1 360 ? 22.194 -0.893 -41.732 1.00 74.38 360 PHE A CA 1
ATOM 2876 C C . PHE A 1 360 ? 22.528 0.355 -40.899 1.00 74.38 360 PHE A C 1
ATOM 2878 O O . PHE A 1 360 ? 22.895 0.239 -39.735 1.00 74.38 360 PHE A O 1
ATOM 2885 N N . TYR A 1 361 ? 22.424 1.552 -41.485 1.00 73.50 361 TYR A N 1
ATOM 2886 C CA . TYR A 1 361 ? 22.586 2.807 -40.743 1.00 73.50 361 TYR A CA 1
ATOM 2887 C C . TYR A 1 361 ? 21.315 3.222 -39.985 1.00 73.50 361 TYR A C 1
ATOM 2889 O O . TYR A 1 361 ? 21.423 4.003 -39.044 1.00 73.50 361 TYR A O 1
ATOM 2897 N N . ALA A 1 362 ? 20.146 2.720 -40.394 1.00 67.56 362 ALA A N 1
ATOM 2898 C CA . ALA A 1 362 ? 18.858 2.964 -39.745 1.00 67.56 362 ALA A CA 1
ATOM 2899 C C . ALA A 1 362 ? 18.495 1.935 -38.654 1.00 67.56 362 ALA A C 1
ATOM 2901 O O . ALA A 1 362 ? 17.652 2.240 -37.812 1.00 67.56 362 ALA A O 1
ATOM 2902 N N . SER A 1 363 ? 19.086 0.732 -38.692 1.00 56.50 363 SER A N 1
ATOM 2903 C CA . SER A 1 363 ? 18.999 -0.300 -37.644 1.00 56.50 363 SER A CA 1
ATOM 2904 C C . SER A 1 363 ? 19.985 -0.034 -36.524 1.00 56.50 363 SER A C 1
ATOM 2906 O O . SER A 1 363 ? 19.610 -0.298 -35.366 1.00 56.50 363 SER A O 1
#

Nearest PDB structures (foldseek):
  7dxg-assembly1_A  TM=8.134E-01  e=1.402E-14  Homo sapiens
  8gvw-assembly1_B  TM=8.652E-01  e=2.967E-13  Homo sapiens
  7e4t-assembly1_A  TM=8.582E-01  e=3.095E-13  Homo sapiens
  6uza-assembly1_A  TM=7.887E-01  e=1.639E-13  Homo sapiens
  6uz8-assembly1_A  TM=7.971E-01  e=2.205E-13  Homo sapiens

Foldseek 3Di:
DDPPLPPLQFFDDDPQADDDDPLQVVLLVVLLVVDLVVNVVSQVVQQDPVRDGPDDQQHADNVRDHSLLSNLVVLNLVNNVVVVVVDPDDLQLSLLSNLLVLPLVSNVSSCVPVVDPLEQPPDPPPPPPPPPDDRRGDSLDGSLLSNLLVLSLNSNVVCVVVPDDQDDDDQPPDDDPPPVVCCVPPPDPVSSLSSVLSSLSRQLRLSNVVVVDPQLLLSLLVSLLSLCVCLVVVVVCNVSSPVSSVVSLVVNLVVLVPDPDLVVNLCNQQDDDDDPPPDPCCVVCDNGNVVVVCVVSVSVSNCVRVSNVVNVVCVVCPVNPCLVVDDPVCVVVVVVVVVVCVVVLVVCCVVPVPDPSNVVVVD

InterPro domains:
  IPR002110 Ankyrin repeat [PF00023] (141-167)
  IPR002110 Ankyrin repeat [PF12796] (39-114)
  IPR002110 Ankyrin repeat [PS50088] (139-171)
  IPR002110 Ankyrin repeat [SM00248] (63-91)
  IPR002110 Ankyrin repeat [SM00248] (139-168)
  IPR002153 Transient receptor potential channel, canonical [PTHR10117] (18-361)
  IPR013555 Transient receptor ion channel domain [PF08344] (174-238)
  IPR013555 Transient receptor ion channel domain [SM01420] (174-238)
  IPR036770 Ankyrin repeat-containing domain superfamily [G3DSA:1.25.40.20] (13-304)
  IPR036770 Ankyrin repeat-containing domain superfamily [SSF48403] (54-169)

Sequence (363 aa):
MGDCYCDLVSPRCSSAPGSLQELEEDFFTLIAEGEVCNVKQFLKKHRKSNGALDFNPNCVNFENQNAMSLAIDQGNIEMIKYLSHIMDISKRTILLNAVYKGDVDLVRSLCEGLNADAGPVEGEKVTEDSSLGEPEFSSDITPLILAAIEGHFEIIGYLIERGHYIDEPHRPDCMCDQVCMPLYRYSDSLDLATATLHLYAAISNPVYFIYVTCDPIHYAFKIHHRLVTLAKLEKPFRCFYEKLARRVSKFAACLVSECLTTNEVELVLQSSPITPKKVLDKICHGDYPRLLMALDYNQHEFLSQPKVQLVMQEKFYGSFKDWKYFSNLSKCFYPLLRLFTIPSAYFNFLFYPSSKSSKFYAS

Radius of gyration: 29.95 Å; Cα contacts (8 Å, |Δi|>4): 342; chains: 1; bounding box: 71×45×96 Å

pLDDT: mean 80.95, std 15.66, range [30.33, 95.81]

Secondary structure (DSSP, 8-state):
-----TTSSPPP--S-PPPPPHHHHHHHHHHHHT-HHHHHHHHHHTB-TTS-BSS-TT-B-TTS-BHHHHHHHHT-HHHHHHHHTTS---HHHHHHHHHHHT-HHHHHHHHHHS----S--SS----TT-TT---SS-TT--HHHHHHHHT-HHHHHHHHHTT--PPPPPPTT---TTTHHHHHHHS-HHHHHHHHHHHHHHHH-HHHHHHH-S-HHHHHHHHHHHHHHHHHH-GGGHHHHHHHHHHHHHHHHHHHHT--SHHHHHHHHH---S-S-TTTHHHHS-S-HHHHHHHHTT-HHHHH-HHHHHHHHHHHHTT-GGGGGS-HHHHHHHHHHHHHHHHHHHHHHHH-TTSHHHHHHH-

Organism: Lygus hesperus (NCBI:txid30085)

Mean predicted aligned error: 10.74 Å

Solvent-accessible surface area (backbone atoms only — not comparable to full-atom values): 21422 Å² total; per-residue (Å²): 132,83,81,88,66,76,73,82,75,59,67,60,82,72,77,84,65,67,85,74,49,74,71,52,51,55,50,49,51,40,54,73,70,66,44,56,68,59,45,54,50,51,54,60,72,43,41,45,98,87,70,48,60,81,63,70,76,85,45,48,43,93,83,70,45,34,60,64,55,54,30,53,74,71,62,41,62,70,46,44,58,53,46,57,77,73,43,98,61,59,60,61,58,56,50,39,53,30,43,73,72,60,44,56,69,56,43,52,49,43,45,69,72,65,67,43,73,64,58,78,81,84,76,69,72,75,60,84,75,58,80,83,61,81,70,51,61,64,91,77,66,32,51,60,41,49,20,18,50,79,48,38,57,68,52,41,50,55,44,42,76,74,69,51,79,81,81,82,76,74,62,84,86,54,78,44,80,86,55,45,45,51,49,71,69,74,47,57,73,63,62,50,50,52,44,51,49,51,51,53,46,11,66,54,24,66,62,41,36,58,77,77,41,96,51,54,56,63,49,32,50,56,51,26,49,49,27,56,50,38,29,68,72,45,60,92,53,19,70,58,29,52,53,53,27,51,52,28,44,49,48,49,26,48,60,58,65,67,49,88,45,73,66,53,49,47,50,58,30,42,49,59,82,95,62,98,60,90,65,69,49,64,77,76,45,54,84,33,41,34,54,52,50,36,57,79,57,65,39,60,62,42,60,65,31,66,69,54,44,49,56,52,48,53,58,66,34,47,90,49,65,66,65,79,77,52,52,73,69,54,62,60,49,49,60,59,57,46,60,72,46,46,66,62,47,50,55,43,34,76,77,38,62,87,36,71,66,31,46,63,77,73,81